Protein AF-A0A353P085-F1 (afdb_monomer)

Structure (mmCIF, N/CA/C/O backbone):
data_AF-A0A353P085-F1
#
_entry.id   AF-A0A353P085-F1
#
loop_
_atom_site.group_PDB
_atom_site.id
_atom_site.type_symbol
_atom_site.label_atom_id
_atom_site.label_alt_id
_atom_site.label_comp_id
_atom_site.label_asym_id
_atom_site.label_entity_id
_atom_site.label_seq_id
_atom_site.pdbx_PDB_ins_code
_atom_site.Cartn_x
_atom_site.Cartn_y
_atom_site.Cartn_z
_atom_site.occupancy
_atom_site.B_iso_or_equiv
_atom_site.auth_seq_id
_atom_site.auth_comp_id
_atom_site.auth_asym_id
_atom_site.auth_atom_id
_atom_site.pdbx_PDB_model_num
ATOM 1 N N . MET A 1 1 ? -2.101 14.388 -13.126 1.00 62.03 1 MET A N 1
ATOM 2 C CA . MET A 1 1 ? -0.676 14.502 -13.495 1.00 62.03 1 MET A CA 1
ATOM 3 C C . MET A 1 1 ? -0.607 15.297 -14.784 1.00 62.03 1 MET A C 1
ATOM 5 O O . MET A 1 1 ? -1.384 14.990 -15.681 1.00 62.03 1 MET A O 1
ATOM 9 N N . ASN A 1 2 ? 0.220 16.344 -14.843 1.00 75.88 2 ASN A N 1
ATOM 10 C CA . ASN A 1 2 ? 0.364 17.169 -16.046 1.00 75.88 2 ASN A CA 1
ATOM 11 C C . ASN A 1 2 ? 0.899 16.300 -17.206 1.00 75.88 2 ASN A C 1
ATOM 13 O O . ASN A 1 2 ? 1.707 15.399 -16.972 1.00 75.88 2 ASN A O 1
ATOM 17 N N . LYS A 1 3 ? 0.446 16.561 -18.438 1.00 73.81 3 LYS A N 1
ATOM 18 C CA . LYS A 1 3 ? 0.918 15.921 -19.675 1.00 73.81 3 LYS A CA 1
ATOM 19 C C . LYS A 1 3 ? 2.449 15.903 -19.761 1.00 73.81 3 LYS A C 1
ATOM 21 O O . LYS A 1 3 ? 3.018 14.869 -20.088 1.00 73.81 3 LYS A O 1
ATOM 26 N N . ASN A 1 4 ? 3.107 16.986 -19.346 1.00 71.44 4 ASN A N 1
ATOM 27 C CA . ASN A 1 4 ? 4.571 17.086 -19.351 1.00 71.44 4 ASN A CA 1
ATOM 28 C C . ASN A 1 4 ? 5.230 16.062 -18.411 1.00 71.44 4 ASN A C 1
ATOM 30 O O . ASN A 1 4 ? 6.223 15.441 -18.768 1.00 71.44 4 ASN A O 1
ATOM 34 N N . VAL A 1 5 ? 4.634 15.808 -17.242 1.00 72.81 5 VAL A N 1
ATOM 35 C CA . VAL A 1 5 ? 5.147 14.822 -16.274 1.00 72.81 5 VAL A CA 1
ATOM 36 C C . VAL A 1 5 ? 4.970 13.391 -16.790 1.00 72.81 5 VAL A C 1
ATOM 38 O O . VAL A 1 5 ? 5.855 12.564 -16.600 1.00 72.81 5 VAL A O 1
ATOM 41 N N . LYS A 1 6 ? 3.865 13.095 -17.491 1.00 73.44 6 LYS A N 1
ATOM 42 C CA . LYS A 1 6 ? 3.666 11.788 -18.147 1.00 73.44 6 LYS A CA 1
ATOM 43 C C . LYS A 1 6 ? 4.733 11.513 -19.206 1.00 73.44 6 LYS A C 1
ATOM 45 O O . LYS A 1 6 ? 5.262 10.410 -19.254 1.00 73.44 6 LYS A O 1
ATOM 50 N N . ILE A 1 7 ? 5.053 12.520 -20.020 1.00 74.19 7 ILE A N 1
ATOM 51 C CA . ILE A 1 7 ? 6.076 12.416 -21.067 1.00 74.19 7 ILE A CA 1
ATOM 52 C C . ILE A 1 7 ? 7.456 12.186 -20.443 1.00 74.19 7 ILE A C 1
ATOM 54 O O . ILE A 1 7 ? 8.177 11.299 -20.885 1.00 74.19 7 ILE A O 1
ATOM 58 N N . ILE A 1 8 ? 7.797 12.920 -19.379 1.00 75.88 8 ILE A N 1
ATOM 59 C CA . ILE A 1 8 ? 9.074 12.750 -18.671 1.00 75.88 8 ILE A CA 1
ATOM 60 C C . ILE A 1 8 ? 9.195 11.343 -18.069 1.00 75.88 8 ILE A C 1
ATOM 62 O O . ILE A 1 8 ? 10.238 10.712 -18.208 1.00 75.88 8 ILE A O 1
ATOM 66 N N . LEU A 1 9 ? 8.135 10.823 -17.441 1.00 71.31 9 LEU A N 1
ATOM 67 C CA . LEU A 1 9 ? 8.143 9.474 -16.862 1.00 71.31 9 LEU A CA 1
ATOM 68 C C . LEU A 1 9 ? 8.275 8.380 -17.929 1.00 71.31 9 LEU A C 1
ATOM 70 O O . LEU A 1 9 ? 9.053 7.450 -17.738 1.00 71.31 9 LEU A O 1
ATOM 74 N N . ALA A 1 10 ? 7.575 8.516 -19.058 1.00 72.25 10 ALA A N 1
ATOM 75 C CA . ALA A 1 10 ? 7.695 7.586 -20.182 1.00 72.25 10 ALA A CA 1
ATOM 76 C C . ALA A 1 10 ? 9.091 7.634 -20.834 1.00 72.25 10 ALA A C 1
ATOM 78 O O . ALA A 1 10 ? 9.645 6.604 -21.211 1.00 72.25 10 ALA A O 1
ATOM 79 N N . ALA A 1 11 ? 9.695 8.822 -20.935 1.00 75.25 11 ALA A N 1
ATOM 80 C CA . ALA A 1 11 ? 11.061 8.971 -21.429 1.00 75.25 11 ALA A CA 1
ATOM 81 C C . ALA A 1 11 ? 12.088 8.354 -20.463 1.00 75.25 11 ALA A C 1
ATOM 83 O O . ALA A 1 11 ? 13.022 7.681 -20.897 1.00 75.25 11 ALA A O 1
ATOM 84 N N . ALA A 1 12 ? 11.897 8.527 -19.151 1.00 74.88 12 ALA A N 1
ATOM 85 C CA . ALA A 1 12 ? 12.774 7.957 -18.133 1.00 74.88 12 ALA A CA 1
ATOM 86 C C . ALA A 1 12 ? 12.741 6.418 -18.118 1.00 74.88 12 ALA A C 1
ATOM 88 O O . ALA A 1 12 ? 13.797 5.796 -18.001 1.00 74.88 12 ALA A O 1
ATOM 89 N N . SER A 1 13 ? 11.567 5.794 -18.291 1.00 73.56 13 SER A N 1
ATOM 90 C CA . SER A 1 13 ? 11.478 4.331 -18.420 1.00 73.56 13 SER A CA 1
ATOM 91 C C . SER A 1 13 ? 12.198 3.827 -19.672 1.00 73.56 13 SER A C 1
ATOM 93 O O . SER A 1 13 ? 12.941 2.852 -19.601 1.00 73.56 13 SER A O 1
ATOM 95 N N . PHE A 1 14 ? 12.072 4.540 -20.795 1.00 75.25 14 PHE A N 1
ATOM 96 C CA . PHE A 1 14 ? 12.744 4.175 -22.043 1.00 75.25 14 PHE A CA 1
ATOM 97 C C . PHE A 1 14 ? 14.279 4.247 -21.941 1.00 75.25 14 PHE A C 1
ATOM 99 O O . PHE A 1 14 ? 14.974 3.359 -22.433 1.00 75.25 14 PHE A O 1
ATOM 106 N N . LEU A 1 15 ? 14.831 5.250 -21.246 1.00 75.62 15 LEU A N 1
ATOM 107 C CA . LEU A 1 15 ? 16.277 5.307 -20.989 1.00 75.62 15 LEU A CA 1
ATOM 108 C C . LEU A 1 15 ? 16.768 4.141 -20.115 1.00 75.62 15 LEU A C 1
ATOM 110 O O . LEU A 1 15 ? 17.838 3.591 -20.379 1.00 75.62 15 LEU A O 1
ATOM 114 N N . GLY A 1 16 ? 15.997 3.753 -19.093 1.00 74.56 16 GLY A N 1
ATOM 115 C CA . GLY A 1 16 ? 16.331 2.611 -18.234 1.00 74.56 16 GLY A CA 1
ATOM 116 C C . GLY A 1 16 ? 16.389 1.290 -19.009 1.00 74.56 16 GLY A C 1
ATOM 117 O O . GLY A 1 16 ? 17.293 0.477 -18.791 1.00 74.56 16 GLY A O 1
ATOM 118 N N . ALA A 1 17 ? 15.480 1.120 -19.971 1.00 74.12 17 ALA A N 1
ATOM 119 C CA . ALA A 1 17 ? 15.449 -0.020 -20.880 1.00 74.12 17 ALA A CA 1
ATOM 120 C C . ALA A 1 17 ? 16.735 -0.126 -21.709 1.00 74.12 17 ALA A C 1
ATOM 122 O O . ALA A 1 17 ? 17.401 -1.162 -21.710 1.00 74.12 17 ALA A O 1
ATOM 123 N N . ILE A 1 18 ? 17.124 0.975 -22.363 1.00 79.31 18 ILE A N 1
ATOM 124 C CA . ILE A 1 18 ? 18.328 1.040 -23.201 1.00 79.31 18 ILE A CA 1
ATOM 125 C C . ILE A 1 18 ? 19.573 0.708 -22.378 1.00 79.31 18 ILE A C 1
ATOM 127 O O . ILE A 1 18 ? 20.370 -0.132 -22.792 1.00 79.31 18 ILE A O 1
ATOM 131 N N . ALA A 1 19 ? 19.728 1.314 -21.197 1.00 80.25 19 ALA A N 1
ATOM 132 C CA . ALA A 1 19 ? 20.868 1.045 -20.324 1.00 80.25 19 ALA A CA 1
ATOM 133 C C . ALA A 1 19 ? 20.959 -0.445 -19.944 1.00 80.25 19 ALA A C 1
ATOM 135 O O . ALA A 1 19 ? 22.039 -1.035 -19.990 1.00 80.25 19 ALA A O 1
ATOM 136 N N . THR A 1 20 ? 19.822 -1.076 -19.641 1.00 78.19 20 THR A N 1
ATOM 137 C CA . THR A 1 20 ? 19.760 -2.506 -19.301 1.00 78.19 20 THR A CA 1
ATOM 138 C C . THR A 1 20 ? 20.131 -3.391 -20.494 1.00 78.19 20 THR A C 1
ATOM 140 O O . THR A 1 20 ? 20.918 -4.326 -20.341 1.00 78.19 20 THR A O 1
ATOM 143 N N . ILE A 1 21 ? 19.632 -3.076 -21.694 1.00 80.50 21 ILE A N 1
ATOM 144 C CA . ILE A 1 21 ? 19.974 -3.792 -22.934 1.00 80.50 21 ILE A CA 1
ATOM 145 C C . ILE A 1 21 ? 21.476 -3.685 -23.226 1.00 80.50 21 ILE A C 1
ATOM 147 O O . ILE A 1 21 ? 22.100 -4.692 -23.554 1.00 80.50 21 ILE A O 1
ATOM 151 N N . VAL A 1 22 ? 22.076 -2.504 -23.051 1.00 84.69 22 VAL A N 1
ATOM 152 C CA . VAL A 1 22 ? 23.520 -2.287 -23.249 1.00 84.69 22 VAL A CA 1
ATOM 153 C C . VAL A 1 22 ? 24.349 -3.116 -22.263 1.00 84.69 22 VAL A C 1
ATOM 155 O O . VAL A 1 22 ? 25.298 -3.781 -22.675 1.00 84.69 22 VAL A O 1
ATOM 158 N N . VAL A 1 23 ? 23.984 -3.143 -20.976 1.00 80.88 23 VAL A N 1
ATOM 159 C CA . VAL A 1 23 ? 24.684 -3.956 -19.961 1.00 80.88 23 VAL A CA 1
ATOM 160 C C . VAL A 1 23 ? 24.600 -5.448 -20.289 1.00 80.88 23 VAL A C 1
ATOM 162 O O . VAL A 1 23 ? 25.609 -6.154 -20.243 1.00 80.88 23 VAL A O 1
ATOM 165 N N . LEU A 1 24 ? 23.413 -5.931 -20.660 1.00 74.75 24 LEU A N 1
ATOM 166 C CA . LEU A 1 24 ? 23.203 -7.324 -21.047 1.00 74.75 24 LEU A CA 1
ATOM 167 C C . LEU A 1 24 ? 23.954 -7.682 -22.344 1.00 74.75 24 LEU A C 1
ATOM 169 O O . LEU A 1 24 ? 24.490 -8.785 -22.451 1.00 74.75 24 LEU A O 1
ATOM 173 N N . TYR A 1 25 ? 24.057 -6.746 -23.295 1.00 81.19 25 TYR A N 1
ATOM 174 C CA . TYR A 1 25 ? 24.814 -6.919 -24.536 1.00 81.19 25 TYR A CA 1
ATOM 175 C C . TYR A 1 25 ? 26.308 -7.066 -24.247 1.00 81.19 25 TYR A C 1
ATOM 177 O O . TYR A 1 25 ? 26.940 -8.004 -24.728 1.00 81.19 25 TYR A O 1
ATOM 185 N N . ILE A 1 26 ? 26.862 -6.199 -23.394 1.00 77.69 26 ILE A N 1
ATOM 186 C CA . ILE A 1 26 ? 28.256 -6.296 -22.944 1.00 77.69 26 ILE A CA 1
ATOM 187 C C . ILE A 1 26 ? 28.488 -7.646 -22.242 1.00 77.69 26 ILE A C 1
ATOM 189 O O . ILE A 1 26 ? 29.460 -8.339 -22.538 1.00 77.69 26 ILE A O 1
ATOM 193 N N . ALA A 1 27 ? 27.575 -8.082 -21.369 1.00 72.69 27 ALA A N 1
ATOM 194 C CA . ALA A 1 27 ? 27.693 -9.367 -20.676 1.00 72.69 27 ALA A CA 1
ATOM 195 C C . ALA A 1 27 ? 27.640 -10.589 -21.616 1.00 72.69 27 ALA A C 1
ATOM 197 O O . ALA A 1 27 ? 28.310 -11.593 -21.357 1.00 72.69 27 ALA A O 1
ATOM 198 N N . SER A 1 28 ? 26.866 -10.516 -22.701 1.00 74.38 28 SER A N 1
ATOM 199 C CA . SER A 1 28 ? 26.748 -11.604 -23.677 1.00 74.38 28 SER A CA 1
ATOM 200 C C . SER A 1 28 ? 27.898 -11.615 -24.688 1.00 74.38 28 SER A C 1
ATOM 202 O O . SER A 1 28 ? 28.520 -12.657 -24.882 1.00 74.38 28 SER A O 1
ATOM 204 N N . VAL A 1 29 ? 28.214 -10.469 -25.297 1.00 76.44 29 VAL A N 1
ATOM 205 C CA . VAL A 1 29 ? 29.154 -10.369 -26.427 1.00 76.44 29 VAL A CA 1
ATOM 206 C C . VAL A 1 29 ? 30.594 -10.165 -25.973 1.00 76.44 29 VAL A C 1
ATOM 208 O O . VAL A 1 29 ? 31.495 -10.769 -26.539 1.00 76.44 29 VAL A O 1
ATOM 211 N N . VAL A 1 30 ? 30.825 -9.337 -24.950 1.00 76.75 30 VAL A N 1
ATOM 212 C CA . VAL A 1 30 ? 32.188 -9.008 -24.495 1.00 76.75 30 VAL A CA 1
A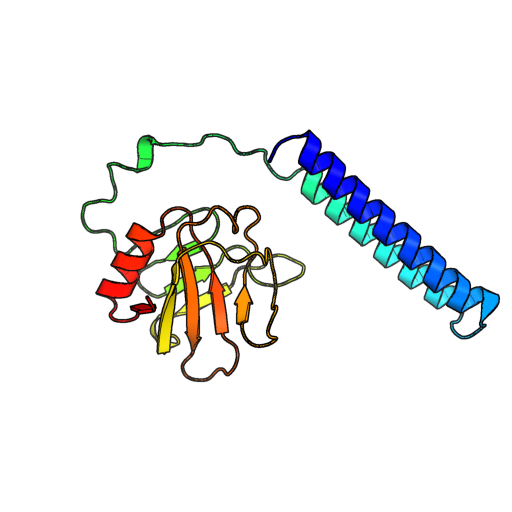TOM 213 C C . VAL A 1 30 ? 32.684 -10.023 -23.470 1.00 76.75 30 VAL A C 1
ATOM 215 O O . VAL A 1 30 ? 33.850 -10.399 -23.486 1.00 76.75 30 VAL A O 1
ATOM 218 N N . LEU A 1 31 ? 31.805 -10.480 -22.572 1.00 77.00 31 LEU A N 1
ATOM 219 C CA . LEU A 1 31 ? 32.192 -11.395 -21.492 1.00 77.00 31 LEU A CA 1
ATOM 220 C C . LEU A 1 31 ? 31.920 -12.876 -21.801 1.00 77.00 31 LEU A C 1
ATOM 222 O O . LEU A 1 31 ? 32.332 -13.720 -21.010 1.00 77.00 31 LEU A O 1
ATOM 226 N N . HIS A 1 32 ? 31.211 -13.202 -22.892 1.00 79.50 32 HIS A N 1
ATOM 227 C CA . HIS A 1 32 ? 30.773 -14.566 -23.247 1.00 79.50 32 HIS A CA 1
ATOM 228 C C . HIS A 1 32 ? 30.062 -15.334 -22.113 1.00 79.50 32 HIS A C 1
ATOM 230 O O . HIS A 1 32 ? 29.970 -16.560 -22.138 1.00 79.50 32 HIS A O 1
ATOM 236 N N . LYS A 1 33 ? 29.529 -14.631 -21.105 1.00 79.50 33 LYS A N 1
ATOM 237 C CA . LYS A 1 33 ? 28.924 -15.260 -19.919 1.00 79.50 33 LYS A CA 1
ATOM 238 C C . LYS A 1 33 ? 27.500 -15.750 -20.165 1.00 79.50 33 LYS A C 1
ATOM 240 O O . LYS A 1 33 ? 26.993 -16.547 -19.382 1.00 79.50 33 LYS A O 1
ATOM 245 N N . ILE A 1 34 ? 26.844 -15.248 -21.212 1.00 76.12 34 ILE A N 1
ATOM 246 C CA . ILE A 1 34 ? 25.435 -15.518 -21.505 1.00 76.12 34 ILE A CA 1
ATOM 247 C C . ILE A 1 34 ? 25.296 -15.900 -22.985 1.00 76.12 34 ILE A C 1
ATOM 249 O O . ILE A 1 34 ? 25.702 -15.112 -23.846 1.00 76.12 34 ILE A O 1
ATOM 253 N N . PRO A 1 35 ? 24.690 -17.060 -23.303 1.00 83.94 35 PRO A N 1
ATOM 254 C CA . PRO A 1 35 ? 24.363 -17.432 -24.674 1.00 83.94 35 PRO A CA 1
ATOM 255 C C . PRO A 1 35 ? 23.502 -16.370 -25.369 1.00 83.94 35 PRO A C 1
ATOM 257 O O . PRO A 1 35 ? 22.515 -15.891 -24.809 1.00 83.94 35 PRO A O 1
ATOM 260 N N . VAL A 1 36 ? 23.839 -16.041 -26.619 1.00 78.50 36 VAL A N 1
ATOM 261 C CA . VAL A 1 36 ? 23.210 -14.943 -27.383 1.00 78.50 36 VAL A CA 1
ATOM 262 C C . VAL A 1 36 ? 21.687 -15.095 -27.499 1.00 78.50 36 VAL A C 1
ATOM 264 O O . VAL A 1 36 ? 20.959 -14.111 -27.419 1.00 78.50 36 VAL A O 1
ATOM 267 N N . HIS A 1 37 ? 21.170 -16.320 -27.618 1.00 80.00 37 HIS A N 1
ATOM 268 C CA . HIS A 1 37 ? 19.724 -16.555 -27.685 1.00 80.00 37 HIS A CA 1
ATOM 269 C C . HIS A 1 37 ? 19.003 -16.212 -26.368 1.00 80.00 37 HIS A C 1
ATOM 271 O O . HIS A 1 37 ? 17.912 -15.649 -26.405 1.00 80.00 37 HIS A O 1
ATOM 277 N N . ILE A 1 38 ? 19.620 -16.474 -25.208 1.00 78.88 38 ILE A N 1
ATOM 278 C CA . ILE A 1 38 ? 19.071 -16.082 -23.898 1.00 78.88 38 ILE A CA 1
ATOM 279 C C . ILE A 1 38 ? 19.058 -14.557 -23.778 1.00 78.88 38 ILE A C 1
ATOM 281 O O . ILE A 1 38 ? 18.060 -13.983 -23.346 1.00 78.88 38 ILE A O 1
ATOM 285 N N . PHE A 1 39 ? 20.129 -13.893 -24.224 1.00 78.44 39 PHE A N 1
ATOM 286 C CA . PHE A 1 39 ? 20.190 -12.434 -24.291 1.00 78.44 39 PHE A CA 1
ATOM 287 C C . PHE A 1 39 ? 19.041 -11.849 -25.129 1.00 78.44 39 PHE A C 1
ATOM 289 O O . PHE A 1 39 ? 18.343 -10.952 -24.659 1.00 78.44 39 PHE A O 1
ATOM 296 N N . LEU A 1 40 ? 18.795 -12.389 -26.328 1.00 77.00 40 LEU A N 1
ATOM 297 C CA . LEU A 1 40 ? 17.725 -11.921 -27.214 1.00 77.00 40 LEU A CA 1
ATOM 298 C C . LEU A 1 40 ? 16.327 -12.111 -26.605 1.00 77.00 40 LEU A C 1
ATOM 300 O O . LEU A 1 40 ? 15.496 -11.211 -26.711 1.00 77.00 40 LEU A O 1
ATOM 304 N N . ILE A 1 41 ? 16.075 -13.235 -25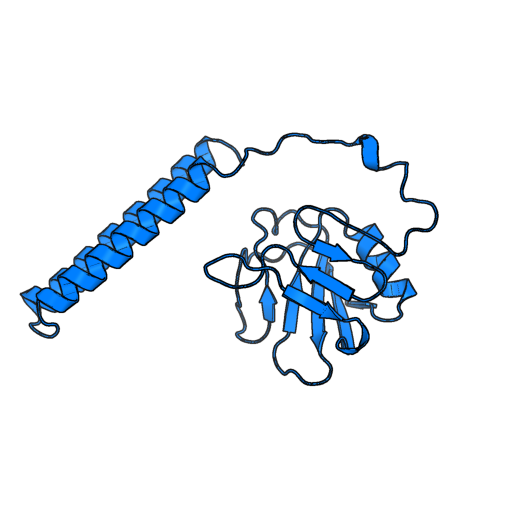.925 1.00 81.69 41 ILE A N 1
ATOM 305 C CA . ILE A 1 41 ? 14.796 -13.491 -25.242 1.00 81.69 41 ILE A CA 1
ATOM 306 C C . ILE A 1 41 ? 14.575 -12.481 -24.110 1.00 81.69 41 ILE A C 1
ATOM 308 O O . ILE A 1 41 ? 13.507 -11.876 -24.023 1.00 81.69 41 ILE A O 1
ATOM 312 N N . VAL A 1 42 ? 15.584 -12.259 -23.261 1.00 76.06 42 VAL A N 1
ATOM 313 C CA . VAL A 1 42 ? 15.486 -11.297 -22.151 1.00 76.06 42 VAL A CA 1
ATOM 314 C C . VAL A 1 42 ? 15.313 -9.874 -22.682 1.00 76.06 42 VAL A C 1
ATOM 316 O O . VAL A 1 42 ? 14.447 -9.149 -22.197 1.00 76.06 42 VAL A O 1
ATOM 319 N N . ALA A 1 43 ? 16.067 -9.481 -23.711 1.00 75.00 43 ALA A N 1
ATOM 320 C CA . ALA A 1 43 ? 15.943 -8.166 -24.337 1.00 75.00 43 ALA A CA 1
ATOM 321 C C . ALA A 1 43 ? 14.542 -7.939 -24.932 1.00 75.00 43 ALA A C 1
ATOM 323 O O . ALA A 1 43 ? 13.973 -6.862 -24.758 1.00 75.00 43 ALA A O 1
ATOM 324 N N . PHE A 1 44 ? 13.958 -8.957 -25.572 1.00 81.75 44 PHE A N 1
ATOM 325 C CA . PHE A 1 44 ? 12.599 -8.893 -26.108 1.00 81.75 44 PHE A CA 1
ATOM 326 C C . PHE A 1 44 ? 11.552 -8.725 -24.999 1.00 81.75 44 PHE A C 1
ATOM 328 O O . PHE A 1 44 ? 10.710 -7.831 -25.077 1.00 81.75 44 PHE A O 1
ATOM 335 N N . ILE A 1 45 ? 11.634 -9.523 -23.927 1.00 81.50 45 ILE A N 1
ATOM 336 C CA . ILE A 1 45 ? 10.716 -9.416 -22.781 1.00 81.50 45 ILE A CA 1
ATOM 337 C C . ILE A 1 45 ? 10.792 -8.016 -22.163 1.00 81.50 45 ILE A C 1
ATOM 339 O O . ILE A 1 45 ? 9.755 -7.387 -21.955 1.00 81.50 45 ILE A O 1
ATOM 343 N N . MET A 1 46 ? 11.998 -7.494 -21.935 1.00 75.75 46 MET A N 1
ATOM 344 C CA . MET A 1 46 ? 12.189 -6.156 -21.367 1.00 75.75 46 MET A CA 1
ATOM 345 C C . MET A 1 46 ? 11.594 -5.070 -22.273 1.00 75.75 46 MET A C 1
ATOM 347 O O . MET A 1 46 ? 10.758 -4.296 -21.816 1.00 75.75 46 MET A O 1
ATOM 351 N N . ALA A 1 47 ? 11.902 -5.090 -23.576 1.00 75.81 47 ALA A N 1
ATOM 352 C CA . ALA A 1 47 ? 11.357 -4.124 -24.530 1.00 75.81 47 ALA A CA 1
ATOM 353 C C . ALA A 1 47 ? 9.817 -4.135 -24.565 1.00 75.81 47 ALA A C 1
ATOM 355 O O . ALA A 1 47 ? 9.186 -3.078 -24.606 1.00 75.81 47 ALA A O 1
ATOM 356 N N . THR A 1 48 ? 9.194 -5.317 -24.502 1.00 80.94 48 THR A N 1
ATOM 357 C CA . THR A 1 48 ? 7.725 -5.418 -24.455 1.00 80.94 48 THR A CA 1
ATOM 358 C C . THR A 1 48 ? 7.134 -4.889 -23.145 1.00 80.94 48 THR A C 1
ATOM 360 O O . THR A 1 48 ? 6.092 -4.231 -23.179 1.00 80.94 48 THR A O 1
ATOM 363 N N . MET A 1 49 ? 7.798 -5.105 -22.004 1.00 77.06 49 MET A N 1
ATOM 364 C CA . MET A 1 49 ? 7.382 -4.550 -20.710 1.00 77.06 49 MET A CA 1
ATOM 365 C C . MET A 1 49 ? 7.472 -3.021 -20.691 1.00 77.06 49 MET A C 1
ATOM 367 O O . MET A 1 49 ? 6.540 -2.366 -20.225 1.00 77.06 49 MET A O 1
ATOM 371 N N . ASP A 1 50 ? 8.530 -2.438 -21.252 1.00 72.69 50 ASP A N 1
ATOM 372 C CA . ASP A 1 50 ? 8.705 -0.983 -21.305 1.00 72.69 50 ASP A CA 1
ATOM 373 C C . ASP A 1 50 ? 7.668 -0.303 -22.207 1.00 72.69 50 ASP A C 1
ATOM 375 O O . ASP A 1 50 ? 7.104 0.733 -21.841 1.00 72.69 50 ASP A O 1
ATOM 379 N N . ILE A 1 51 ? 7.343 -0.918 -23.349 1.00 78.62 51 ILE A N 1
ATOM 380 C CA . ILE A 1 51 ? 6.261 -0.460 -24.230 1.00 78.62 51 ILE A CA 1
ATOM 381 C C . ILE A 1 51 ? 4.916 -0.514 -23.495 1.00 78.62 51 ILE A C 1
ATOM 383 O O . ILE A 1 51 ? 4.155 0.453 -23.543 1.00 78.62 51 ILE A O 1
ATOM 387 N N . LEU A 1 52 ? 4.625 -1.598 -22.770 1.00 78.25 52 LEU A N 1
ATOM 388 C CA . LEU A 1 52 ? 3.390 -1.729 -21.989 1.00 78.25 52 LEU A CA 1
ATOM 389 C C . LEU A 1 52 ? 3.288 -0.680 -20.875 1.00 78.25 52 LEU A C 1
ATOM 391 O O . LEU A 1 52 ? 2.226 -0.084 -20.696 1.00 78.25 52 LEU A O 1
ATOM 395 N N . VAL A 1 53 ? 4.380 -0.403 -20.159 1.00 75.00 53 VAL A N 1
ATOM 396 C CA . VAL A 1 53 ? 4.430 0.642 -19.124 1.00 75.00 53 VAL A CA 1
ATOM 397 C C . VAL A 1 53 ? 4.226 2.029 -19.738 1.00 75.00 53 VAL A C 1
ATOM 399 O O . VAL A 1 53 ? 3.446 2.824 -19.207 1.00 75.00 53 VAL A O 1
ATOM 402 N N . ALA A 1 54 ? 4.853 2.321 -20.880 1.00 71.12 54 ALA A N 1
ATOM 403 C CA . ALA A 1 54 ? 4.655 3.578 -21.597 1.00 71.12 54 ALA A CA 1
ATOM 404 C C . ALA A 1 54 ? 3.199 3.741 -22.069 1.00 71.12 54 ALA A C 1
ATOM 406 O O . ALA A 1 54 ? 2.590 4.787 -21.836 1.00 71.12 54 ALA A O 1
ATOM 407 N N . ILE A 1 55 ? 2.605 2.691 -22.649 1.00 76.25 55 ILE A N 1
ATOM 408 C CA . ILE A 1 55 ? 1.184 2.655 -23.024 1.00 76.25 55 ILE A CA 1
ATOM 409 C C . ILE A 1 55 ? 0.307 2.887 -21.790 1.00 76.25 55 ILE A C 1
ATOM 411 O O . ILE A 1 55 ? -0.609 3.706 -21.845 1.00 76.25 55 ILE A O 1
ATOM 415 N N . MET A 1 56 ? 0.612 2.255 -20.654 1.00 74.69 56 MET A N 1
ATOM 416 C CA . MET A 1 56 ? -0.120 2.459 -19.403 1.00 74.69 56 MET A CA 1
ATOM 417 C C . MET A 1 56 ? -0.069 3.926 -18.951 1.00 74.69 56 MET A C 1
ATOM 419 O O . MET A 1 56 ? -1.105 4.480 -18.594 1.00 74.69 56 MET A O 1
ATOM 423 N N . PHE A 1 57 ? 1.087 4.595 -19.010 1.00 71.88 57 PHE A N 1
ATOM 424 C CA . PHE A 1 57 ? 1.201 6.022 -18.670 1.00 71.88 57 PHE A CA 1
ATOM 425 C C . PHE A 1 57 ? 0.449 6.942 -19.644 1.00 71.88 57 PHE A C 1
ATOM 427 O O . PHE A 1 57 ? -0.102 7.969 -19.219 1.00 71.88 57 PHE A O 1
ATOM 434 N N . LEU A 1 58 ? 0.402 6.581 -20.930 1.00 71.69 58 LEU A N 1
ATOM 435 C CA . LEU A 1 58 ? -0.336 7.315 -21.959 1.00 71.69 58 LEU A CA 1
ATOM 436 C C . LEU A 1 58 ? -1.853 7.174 -21.778 1.00 71.69 58 LEU A C 1
ATOM 438 O O . LEU A 1 58 ? -2.556 8.186 -21.787 1.00 71.69 58 LEU A O 1
ATOM 442 N N . TYR A 1 59 ? -2.338 5.957 -21.528 1.00 73.12 59 TYR A N 1
ATOM 443 C CA . TYR A 1 59 ? -3.757 5.656 -21.314 1.00 73.12 59 TYR A CA 1
ATOM 444 C C . TYR A 1 59 ? -4.243 5.926 -19.889 1.00 73.12 59 TYR A C 1
ATOM 446 O O . TYR A 1 59 ? -5.449 5.938 -19.649 1.00 73.12 59 TYR A O 1
ATOM 454 N N . MET A 1 60 ? -3.341 6.189 -18.937 1.00 53.97 60 MET A N 1
ATOM 455 C CA . MET A 1 60 ? -3.721 6.549 -17.575 1.00 53.97 60 MET A CA 1
ATOM 456 C C . MET A 1 60 ? -4.616 7.799 -17.620 1.00 53.97 60 MET A C 1
ATOM 458 O O . MET A 1 60 ? -4.139 8.863 -18.028 1.00 53.97 60 MET A O 1
ATOM 462 N N . PRO A 1 61 ? -5.888 7.733 -17.198 1.00 47.31 61 PRO A N 1
ATOM 463 C CA . PRO A 1 61 ? -6.806 8.858 -17.321 1.00 47.31 61 PRO A CA 1
ATOM 464 C C . PRO A 1 61 ? -6.249 10.083 -16.585 1.00 47.31 61 PRO A C 1
ATOM 466 O O . PRO A 1 61 ? -5.803 10.012 -15.434 1.00 47.31 61 PRO A O 1
ATOM 469 N N . SER A 1 62 ? -6.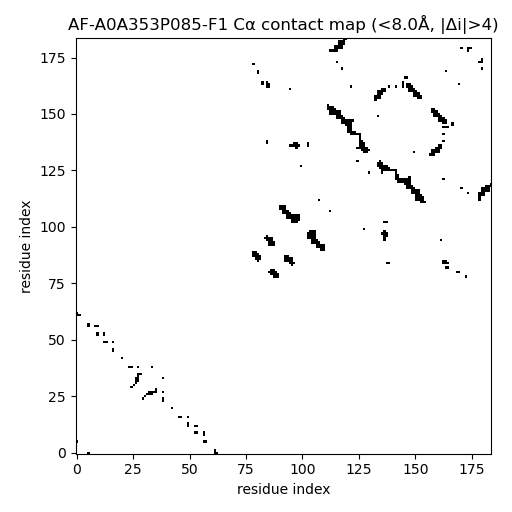197 11.230 -17.270 1.00 49.97 62 SER A N 1
ATOM 470 C CA . SER A 1 62 ? -5.843 12.487 -16.616 1.00 49.97 62 SER A CA 1
ATOM 471 C C . SER A 1 62 ? -6.989 12.884 -15.704 1.00 49.97 62 SER A C 1
ATOM 473 O O . SER A 1 62 ? -8.090 13.088 -16.196 1.00 49.97 62 SER A O 1
ATOM 475 N N . LYS A 1 63 ? -6.687 12.979 -14.403 1.00 45.03 63 LYS A N 1
ATOM 476 C CA . LYS A 1 63 ? -7.537 13.481 -13.314 1.00 45.03 63 LYS A CA 1
ATOM 477 C C . LYS A 1 63 ? -8.648 14.408 -13.838 1.00 45.03 63 LYS A C 1
ATOM 479 O O . LYS A 1 63 ? -8.418 15.605 -13.982 1.00 45.03 63 LYS A O 1
ATOM 484 N N . SER A 1 64 ? -9.823 13.843 -14.105 1.00 37.88 64 SER A N 1
ATOM 485 C CA . SER A 1 64 ? -11.062 14.600 -14.090 1.00 37.88 64 SER A CA 1
ATOM 486 C C . SER A 1 64 ? -11.219 15.087 -12.655 1.00 37.88 64 SER A C 1
ATOM 488 O O . SER A 1 64 ? -11.052 14.333 -11.688 1.00 37.88 64 SER A O 1
ATOM 490 N N . SER A 1 65 ? -11.429 16.387 -12.502 1.00 46.66 65 SER A N 1
ATOM 491 C CA . SER A 1 65 ? -11.969 16.995 -11.293 1.00 46.66 65 SER A CA 1
ATOM 492 C C . SER A 1 65 ? -13.395 16.484 -11.115 1.00 46.66 65 SER A C 1
ATOM 494 O O . SER A 1 65 ? -14.362 17.169 -11.416 1.00 46.66 65 SER A O 1
ATOM 496 N N . GLU A 1 66 ? -13.502 15.227 -10.712 1.00 42.84 66 GLU A N 1
ATOM 497 C CA . GLU A 1 66 ? -14.756 14.539 -10.487 1.00 42.84 66 GLU A CA 1
ATOM 498 C C . GLU A 1 66 ? -15.089 14.669 -8.997 1.00 42.84 66 GLU A C 1
ATOM 500 O O . GLU A 1 66 ? -14.520 13.993 -8.137 1.00 42.84 66 GLU A O 1
ATOM 505 N N . ASN A 1 67 ? -15.980 15.633 -8.761 1.00 39.47 67 ASN A N 1
ATOM 506 C CA . ASN A 1 67 ? -16.994 15.705 -7.713 1.00 39.47 67 ASN A CA 1
ATOM 507 C C . ASN A 1 67 ? -16.535 16.036 -6.285 1.00 39.47 67 ASN A C 1
ATOM 509 O O . ASN A 1 67 ? -16.378 15.179 -5.419 1.00 39.47 67 ASN A O 1
ATOM 513 N N . VAL A 1 68 ? -16.487 17.348 -6.032 1.00 48.62 68 VAL A N 1
ATOM 514 C CA . VAL A 1 68 ? -16.659 17.987 -4.710 1.00 48.62 68 VAL A CA 1
ATOM 515 C C . VAL A 1 68 ? -18.087 17.765 -4.150 1.00 48.62 68 VAL A C 1
ATOM 517 O O . VAL A 1 68 ? -18.357 18.050 -2.989 1.00 48.62 68 VAL A O 1
ATOM 520 N N . GLU A 1 69 ? -18.991 17.161 -4.923 1.00 41.31 69 GLU A N 1
ATOM 521 C CA . GLU A 1 69 ? -20.413 16.979 -4.588 1.00 41.31 69 GLU A CA 1
ATOM 522 C C . GLU A 1 69 ? -20.733 15.722 -3.745 1.00 41.31 69 GLU A C 1
ATOM 524 O O . GLU A 1 69 ? -21.857 15.538 -3.293 1.00 41.31 69 GLU A O 1
ATOM 529 N N . LEU A 1 70 ? -19.748 14.861 -3.456 1.00 45.88 70 LEU A N 1
ATOM 530 C CA . LEU A 1 70 ? -19.933 13.715 -2.541 1.00 45.88 70 LEU A CA 1
ATOM 531 C C . LEU A 1 70 ? -19.655 14.058 -1.068 1.00 45.88 70 LEU A C 1
ATOM 533 O O . LEU A 1 70 ? -19.853 13.219 -0.191 1.00 45.88 70 LEU A O 1
ATOM 537 N N . THR A 1 71 ? -19.210 15.284 -0.790 1.00 46.28 71 THR A N 1
ATOM 538 C CA . THR A 1 71 ? -18.701 15.683 0.530 1.00 46.28 71 THR A CA 1
ATOM 539 C C . THR A 1 71 ? -19.804 15.996 1.551 1.00 46.28 71 THR A C 1
ATOM 541 O O . THR A 1 71 ? -19.522 16.019 2.743 1.00 46.28 71 THR A O 1
ATOM 544 N N . GLU A 1 72 ? -21.063 16.167 1.130 1.00 44.91 72 GLU A N 1
ATOM 545 C CA . GLU A 1 72 ? -22.181 16.426 2.058 1.00 44.91 72 GLU A CA 1
ATOM 546 C C . GLU A 1 72 ? -23.026 15.189 2.399 1.00 44.91 72 GLU A C 1
ATOM 548 O O . GLU A 1 72 ? -23.743 15.200 3.398 1.00 44.91 72 GLU A O 1
ATOM 553 N N . LYS A 1 73 ? -22.932 14.085 1.642 1.00 41.69 73 LYS A N 1
ATOM 554 C CA . LYS A 1 73 ? -23.875 12.960 1.804 1.00 41.69 73 LYS A CA 1
ATOM 555 C C . LYS A 1 73 ? -23.412 11.828 2.734 1.00 41.69 73 LYS A C 1
ATOM 557 O O . LYS A 1 73 ? -24.218 10.962 3.053 1.00 41.69 73 LYS A O 1
ATOM 562 N N . SER A 1 74 ? -22.160 11.812 3.203 1.00 45.12 74 SER A N 1
ATOM 563 C CA . SER A 1 74 ? -21.610 10.690 3.997 1.00 45.12 74 SER A CA 1
ATOM 564 C C . SER A 1 74 ? -21.415 10.970 5.491 1.00 45.12 74 SER A C 1
ATOM 566 O O . SER A 1 74 ? -20.879 10.127 6.206 1.00 45.12 74 SER A O 1
ATOM 568 N N . VAL A 1 75 ? -21.847 12.128 5.998 1.00 49.78 75 VAL A N 1
ATOM 569 C CA . VAL A 1 75 ? -21.665 12.493 7.421 1.00 49.78 75 VAL A CA 1
ATOM 570 C C . VAL A 1 75 ? -22.694 11.807 8.343 1.00 49.78 75 VAL A C 1
ATOM 572 O O . VAL A 1 75 ? -22.591 11.876 9.564 1.00 49.78 75 VAL A O 1
ATOM 575 N N . LEU A 1 76 ? -23.642 11.046 7.789 1.00 41.03 76 LEU A N 1
ATOM 576 C CA . LEU A 1 76 ? -24.640 10.292 8.550 1.00 41.03 76 LEU A CA 1
ATOM 577 C C . LEU A 1 76 ? -24.526 8.784 8.269 1.00 41.03 76 LEU A C 1
ATOM 579 O O . LEU A 1 76 ? -25.198 8.236 7.403 1.00 41.03 76 LEU A O 1
ATOM 583 N N . GLY A 1 77 ? -23.679 8.102 9.046 1.00 47.78 77 GLY A N 1
ATOM 584 C CA . GLY A 1 77 ? -23.893 6.691 9.391 1.00 47.78 77 GLY A CA 1
ATOM 585 C C . GLY A 1 77 ? -23.446 5.606 8.404 1.00 47.78 77 GLY A C 1
ATOM 586 O O . GLY A 1 77 ? -24.006 4.513 8.450 1.00 47.78 77 GLY A O 1
ATOM 587 N N . THR A 1 78 ? -22.451 5.819 7.542 1.00 55.56 78 THR A N 1
ATOM 588 C CA . THR A 1 78 ? -22.005 4.746 6.635 1.00 55.56 78 THR A CA 1
ATOM 589 C C . THR A 1 78 ? -20.801 3.979 7.179 1.00 55.56 78 THR A C 1
ATOM 591 O O . THR A 1 78 ? -19.679 4.474 7.233 1.00 55.56 78 THR A O 1
ATOM 594 N N . SER A 1 79 ? -21.025 2.703 7.497 1.00 70.62 79 SER A N 1
ATOM 595 C CA . SER A 1 79 ? -20.005 1.663 7.712 1.00 70.62 79 SER A CA 1
ATOM 596 C C . SER A 1 79 ? -19.191 1.325 6.450 1.00 70.62 79 SER A C 1
ATOM 598 O O . SER A 1 79 ? -18.383 0.395 6.472 1.00 70.62 79 SER A O 1
ATOM 600 N N . HIS A 1 80 ? -19.416 2.062 5.359 1.00 88.06 80 HIS A N 1
ATOM 601 C CA . HIS A 1 80 ? -18.854 1.843 4.035 1.00 88.06 80 HIS A CA 1
ATOM 602 C C . HIS A 1 80 ? -18.109 3.090 3.546 1.00 88.06 80 HIS A C 1
ATOM 604 O O . HIS A 1 80 ? -18.536 4.220 3.783 1.00 88.06 80 HIS A O 1
ATOM 610 N N . TYR A 1 81 ? -16.985 2.871 2.871 1.00 92.88 81 TYR A N 1
ATOM 611 C CA . TYR A 1 81 ? -16.167 3.890 2.220 1.00 92.88 81 TYR A CA 1
ATOM 612 C C . TYR A 1 81 ? -15.637 3.330 0.904 1.00 92.88 81 TYR A C 1
ATOM 614 O O . TYR A 1 81 ? -15.151 2.206 0.879 1.00 92.88 81 TYR A O 1
ATOM 622 N N . SER A 1 82 ? -15.641 4.097 -0.184 1.00 93.50 82 SER A N 1
ATOM 623 C CA . SER A 1 82 ? -15.029 3.652 -1.441 1.00 93.5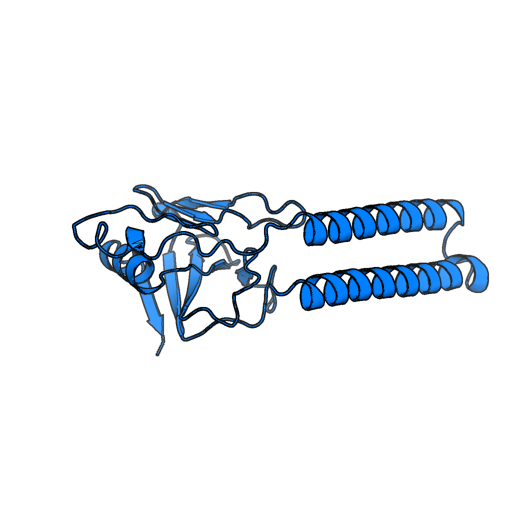0 82 SER A CA 1
ATOM 624 C C . SER A 1 82 ? -14.442 4.825 -2.211 1.00 93.50 82 SER A C 1
ATOM 626 O O . SER A 1 82 ? -15.091 5.850 -2.407 1.00 93.50 82 SER A O 1
ATOM 628 N N . ASP A 1 83 ? -13.202 4.670 -2.665 1.00 92.44 83 ASP A N 1
ATOM 629 C CA . ASP A 1 83 ? -12.541 5.573 -3.601 1.00 92.44 83 ASP A CA 1
ATOM 630 C C . ASP A 1 83 ? -11.751 4.774 -4.655 1.00 92.44 83 ASP A C 1
ATOM 632 O O . ASP A 1 83 ? -11.882 3.558 -4.774 1.00 92.44 83 ASP A O 1
ATOM 636 N N . ASN A 1 84 ? -10.921 5.428 -5.469 1.00 91.69 84 ASN A N 1
ATOM 637 C CA . ASN A 1 84 ? -10.175 4.732 -6.529 1.00 91.69 84 ASN A CA 1
ATOM 638 C C . ASN A 1 84 ? -9.002 3.874 -6.001 1.00 91.69 84 ASN A C 1
ATOM 640 O O . ASN A 1 84 ? -8.381 3.151 -6.779 1.00 91.69 84 ASN A O 1
ATOM 644 N N . LEU A 1 85 ? -8.660 3.964 -4.712 1.00 93.88 85 LEU A N 1
ATOM 645 C CA . LEU A 1 85 ? -7.544 3.256 -4.082 1.00 93.88 85 LEU A CA 1
ATOM 646 C C . LEU A 1 85 ? -8.023 2.110 -3.200 1.00 93.88 85 LEU A C 1
ATOM 648 O O . LEU A 1 85 ? -7.445 1.021 -3.254 1.00 93.88 85 LEU A O 1
ATOM 652 N N . ILE A 1 86 ? -9.057 2.350 -2.399 1.00 95.75 86 ILE A N 1
ATOM 653 C CA . ILE A 1 86 ? -9.571 1.399 -1.426 1.00 95.75 86 ILE A CA 1
ATOM 654 C C . ILE A 1 86 ? -11.096 1.358 -1.405 1.00 95.75 86 ILE A C 1
ATOM 656 O O . ILE A 1 86 ? -11.789 2.268 -1.854 1.00 95.75 86 ILE A O 1
ATOM 660 N N . GLU A 1 87 ? -11.605 0.284 -0.830 1.00 95.62 87 GLU A N 1
ATOM 661 C CA . GLU A 1 87 ? -12.992 0.128 -0.436 1.00 95.62 87 GLU A CA 1
ATOM 662 C C . GLU A 1 87 ? -13.041 -0.523 0.944 1.00 95.62 87 GLU A C 1
ATOM 664 O O . GLU A 1 87 ? -12.280 -1.444 1.233 1.00 95.62 87 GLU A O 1
ATOM 669 N N . ILE A 1 88 ? -13.906 -0.024 1.810 1.00 94.88 88 ILE A N 1
ATOM 670 C CA . ILE A 1 88 ? -14.169 -0.534 3.144 1.00 94.88 88 ILE A CA 1
ATOM 671 C C . ILE A 1 88 ? -15.657 -0.833 3.191 1.00 94.88 88 ILE A C 1
ATOM 673 O O . ILE A 1 88 ? -16.463 0.040 2.889 1.00 94.88 88 ILE A O 1
ATOM 677 N N . ASP A 1 89 ? -16.012 -2.047 3.575 1.00 92.44 89 ASP A N 1
ATOM 678 C CA . ASP A 1 89 ? -17.397 -2.471 3.764 1.00 92.44 89 ASP A CA 1
ATOM 679 C C . ASP A 1 89 ? -17.582 -3.060 5.173 1.00 92.44 89 ASP A C 1
ATOM 681 O O . ASP A 1 89 ? -16.781 -2.805 6.080 1.00 92.44 89 ASP A O 1
ATOM 685 N N . SER A 1 90 ? -18.649 -3.831 5.391 1.00 89.19 90 SER A N 1
ATOM 686 C CA . SER A 1 90 ? -18.928 -4.464 6.683 1.00 89.19 90 SER A CA 1
ATOM 687 C C . SER A 1 90 ? -17.831 -5.431 7.130 1.00 89.19 90 SER A C 1
ATOM 689 O O . SER A 1 90 ? -17.516 -5.474 8.325 1.00 89.19 90 SER A O 1
ATOM 691 N N . ASP A 1 91 ? -17.213 -6.142 6.188 1.00 91.06 91 ASP A N 1
ATOM 692 C CA . ASP A 1 91 ? -16.417 -7.342 6.449 1.00 91.06 91 ASP A CA 1
ATOM 693 C C . ASP A 1 91 ? -14.912 -7.077 6.383 1.00 91.06 91 ASP A C 1
ATOM 695 O O . ASP A 1 91 ? -14.127 -7.760 7.051 1.00 91.06 91 ASP A O 1
ATOM 699 N N . GLY A 1 92 ? -14.483 -6.077 5.610 1.00 94.00 92 GLY A N 1
ATOM 700 C CA . GLY A 1 92 ? -13.065 -5.774 5.494 1.00 94.00 92 GLY A CA 1
ATOM 701 C C . GLY A 1 92 ? -12.695 -4.638 4.554 1.00 94.00 92 GLY A C 1
ATOM 702 O O . GLY A 1 92 ? -13.530 -3.899 4.034 1.00 94.00 92 GLY A O 1
ATOM 703 N N . ILE A 1 93 ? -11.394 -4.549 4.296 1.00 96.25 93 ILE A N 1
ATOM 704 C CA . ILE A 1 93 ? -10.759 -3.531 3.462 1.00 96.25 93 ILE A CA 1
ATOM 705 C C . ILE A 1 93 ? -10.258 -4.186 2.174 1.00 96.25 93 ILE A C 1
ATOM 707 O O . ILE A 1 93 ? -9.504 -5.159 2.205 1.00 96.25 93 ILE A O 1
ATOM 711 N N . THR A 1 94 ? -10.639 -3.626 1.034 1.00 97.19 94 THR A N 1
ATOM 712 C CA . THR A 1 94 ? -10.104 -3.960 -0.285 1.00 97.19 94 THR A CA 1
ATOM 713 C C . THR A 1 94 ? -9.174 -2.851 -0.749 1.00 97.19 94 THR A C 1
ATOM 715 O O . THR A 1 94 ? -9.589 -1.705 -0.867 1.00 97.19 94 THR A O 1
ATOM 718 N N . ILE A 1 95 ? -7.927 -3.183 -1.071 1.00 96.31 95 ILE A N 1
ATOM 719 C CA . ILE A 1 95 ? -6.983 -2.283 -1.739 1.00 96.31 95 ILE A CA 1
ATOM 720 C C . ILE A 1 95 ? -7.005 -2.626 -3.226 1.00 96.31 95 ILE A C 1
ATOM 722 O O . ILE A 1 95 ? -6.640 -3.738 -3.608 1.00 96.31 95 ILE A O 1
ATOM 726 N N . LYS A 1 96 ? -7.451 -1.689 -4.065 1.00 94.88 96 LYS A N 1
ATOM 727 C CA . LYS A 1 96 ? -7.802 -1.942 -5.472 1.00 94.88 96 LYS A CA 1
ATOM 728 C C . LYS A 1 96 ? -6.588 -2.235 -6.356 1.00 94.88 96 LYS A C 1
ATOM 730 O O . LYS A 1 96 ? -6.706 -3.031 -7.276 1.00 94.88 96 LYS A O 1
ATOM 735 N N . HIS A 1 97 ? -5.430 -1.664 -6.024 1.00 93.50 97 HIS A N 1
ATOM 736 C CA . HIS A 1 97 ? -4.195 -1.784 -6.804 1.00 93.50 97 HIS A CA 1
ATOM 737 C C . HIS A 1 97 ? -3.029 -2.233 -5.913 1.00 93.50 97 HIS A C 1
ATOM 739 O O . HIS A 1 97 ? -2.224 -1.405 -5.488 1.00 93.50 97 HIS A O 1
ATOM 745 N N . PHE A 1 98 ? -2.951 -3.517 -5.549 1.00 92.06 98 PHE A N 1
ATOM 746 C CA . PHE A 1 98 ? -2.008 -3.978 -4.518 1.00 92.06 98 PHE A CA 1
ATOM 747 C C . PHE A 1 98 ? -0.824 -4.783 -5.064 1.00 92.06 98 PHE A C 1
ATOM 749 O O . PHE A 1 98 ? 0.334 -4.405 -4.852 1.00 92.06 98 PHE A O 1
ATOM 756 N N . TYR A 1 99 ? -1.100 -5.895 -5.746 1.00 86.62 99 TYR A N 1
ATOM 757 C CA . TYR A 1 99 ? -0.069 -6.856 -6.139 1.00 86.62 99 TYR A CA 1
ATOM 758 C C . TYR A 1 99 ? 0.665 -6.435 -7.408 1.00 86.62 99 TYR A C 1
ATOM 760 O O . TYR A 1 99 ? 0.046 -6.172 -8.436 1.00 86.62 99 TYR A O 1
ATOM 768 N N . PHE A 1 100 ? 1.993 -6.417 -7.338 1.00 80.38 100 PHE A N 1
ATOM 769 C CA . PHE A 1 100 ? 2.869 -6.265 -8.497 1.00 80.38 100 PHE A CA 1
ATOM 770 C C . PHE A 1 100 ? 2.948 -7.572 -9.300 1.00 80.38 100 PHE A C 1
ATOM 772 O O . PHE A 1 100 ? 2.969 -8.631 -8.672 1.00 80.38 100 PHE A O 1
ATOM 779 N N . PRO A 1 101 ? 3.010 -7.537 -10.650 1.00 80.12 101 PRO A N 1
ATOM 780 C CA . PRO A 1 101 ? 3.042 -6.364 -11.544 1.00 80.12 101 PRO A CA 1
ATOM 781 C C . PRO A 1 101 ? 1.673 -5.923 -12.095 1.00 80.12 101 PRO A C 1
ATOM 783 O O . PRO A 1 101 ? 1.579 -4.881 -12.733 1.00 80.12 101 PRO A O 1
ATOM 786 N N . PHE A 1 102 ? 0.603 -6.682 -11.855 1.00 86.50 102 PHE A N 1
ATOM 787 C CA . PHE A 1 102 ? -0.690 -6.471 -12.530 1.00 86.50 102 PHE A CA 1
ATOM 788 C C . PHE A 1 102 ? -1.679 -5.591 -11.761 1.00 86.50 102 PHE A C 1
ATOM 790 O O . PHE A 1 102 ? -2.844 -5.495 -12.134 1.00 86.50 102 PHE A O 1
ATOM 797 N N . ALA A 1 103 ? -1.237 -4.984 -10.658 1.00 87.69 103 ALA A N 1
ATOM 798 C CA . ALA A 1 103 ? -2.068 -4.188 -9.763 1.00 87.69 103 ALA A CA 1
ATOM 799 C C . ALA A 1 103 ? -3.332 -4.932 -9.292 1.00 87.69 103 ALA A C 1
ATOM 801 O O . ALA A 1 103 ? -4.378 -4.319 -9.098 1.00 87.69 103 ALA A O 1
ATOM 802 N N . ALA A 1 104 ? -3.249 -6.252 -9.085 1.00 91.31 104 ALA A N 1
ATOM 803 C CA . ALA A 1 104 ? -4.405 -7.018 -8.635 1.00 91.31 104 ALA A CA 1
ATOM 804 C C . ALA A 1 104 ? -4.861 -6.547 -7.245 1.00 91.31 104 ALA A C 1
ATOM 806 O O . ALA A 1 104 ? -4.042 -6.177 -6.387 1.00 91.31 104 ALA A O 1
ATOM 807 N N . LYS A 1 105 ? -6.179 -6.566 -7.027 1.00 95.44 105 LYS A N 1
ATOM 808 C CA . LYS A 1 105 ? -6.785 -6.160 -5.758 1.00 95.44 105 LYS A CA 1
ATOM 809 C C . LYS A 1 105 ? -6.394 -7.111 -4.626 1.00 95.44 105 LYS A C 1
ATOM 811 O O . LYS A 1 105 ? -6.277 -8.318 -4.830 1.00 95.44 105 LYS A O 1
ATOM 816 N N . LYS A 1 106 ? -6.250 -6.576 -3.416 1.00 94.81 106 LYS A N 1
ATOM 817 C CA . LYS A 1 106 ? -6.073 -7.356 -2.185 1.00 94.81 106 LYS A CA 1
ATOM 818 C C . LYS A 1 106 ? -7.229 -7.090 -1.237 1.00 94.81 106 LYS A C 1
ATOM 820 O O . LYS A 1 106 ? -7.468 -5.939 -0.886 1.00 94.81 106 LYS A O 1
ATOM 825 N N . ARG A 1 107 ? -7.901 -8.150 -0.796 1.00 96.12 107 ARG A N 1
ATOM 826 C CA . ARG A 1 107 ? -8.926 -8.104 0.252 1.00 96.12 107 ARG A CA 1
ATOM 827 C C . ARG A 1 107 ? -8.322 -8.520 1.590 1.00 96.12 107 ARG A C 1
ATOM 829 O O . ARG A 1 107 ? -7.525 -9.452 1.634 1.00 96.12 107 ARG A O 1
ATOM 836 N N . ILE A 1 108 ? -8.695 -7.828 2.661 1.00 95.75 108 ILE A N 1
ATOM 837 C CA . ILE A 1 108 ? -8.267 -8.100 4.035 1.00 95.75 108 ILE A CA 1
ATOM 838 C C . ILE A 1 108 ? -9.511 -8.036 4.918 1.00 95.75 108 ILE A C 1
ATOM 840 O O . ILE A 1 108 ? -10.134 -6.978 5.004 1.00 95.75 108 ILE A O 1
ATOM 844 N N . ASN A 1 109 ? -9.886 -9.1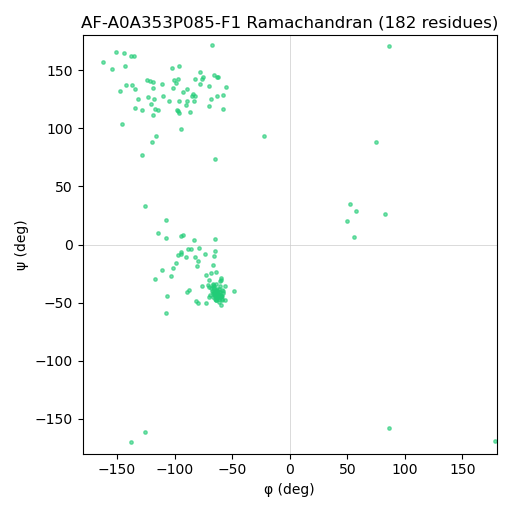40 5.565 1.00 95.25 109 ASN A N 1
ATOM 845 C CA . ASN A 1 109 ? -11.032 -9.134 6.475 1.00 95.25 109 ASN A CA 1
ATOM 846 C C . ASN A 1 109 ? -10.642 -8.496 7.805 1.00 95.25 109 ASN A C 1
ATOM 848 O O . ASN A 1 109 ? -9.514 -8.660 8.265 1.00 95.25 109 ASN A O 1
ATOM 852 N N . PHE A 1 110 ? -11.582 -7.833 8.480 1.00 93.94 110 PHE A N 1
ATOM 853 C CA . PHE A 1 110 ? -11.299 -7.230 9.787 1.00 93.94 110 PHE A CA 1
ATOM 854 C C . PHE A 1 110 ? -10.845 -8.249 10.833 1.00 93.94 110 PHE A C 1
ATOM 856 O O . PHE A 1 110 ? -10.036 -7.913 11.687 1.00 93.94 110 PHE A O 1
ATOM 863 N N . ARG A 1 111 ? -11.309 -9.501 10.731 1.00 92.50 111 ARG A N 1
ATOM 864 C CA . ARG A 1 111 ? -10.897 -10.600 11.620 1.00 92.50 111 ARG A CA 1
ATOM 865 C C . ARG A 1 111 ? -9.411 -10.953 11.494 1.00 92.50 111 ARG A C 1
ATOM 867 O O . ARG A 1 111 ? -8.840 -11.492 12.434 1.00 92.50 111 ARG A O 1
ATOM 874 N N . ASP A 1 112 ? -8.791 -10.632 10.360 1.00 93.62 112 ASP A N 1
ATOM 875 C CA . ASP A 1 112 ? -7.375 -10.908 10.094 1.00 93.62 112 ASP A CA 1
ATOM 876 C C . ASP A 1 112 ? -6.471 -9.741 10.530 1.00 93.62 112 ASP A C 1
ATOM 878 O O . ASP A 1 112 ? -5.244 -9.876 10.574 1.00 93.62 112 ASP A O 1
ATOM 882 N N . ILE A 1 113 ? -7.070 -8.593 10.870 1.00 95.06 113 ILE A N 1
ATOM 883 C CA . ILE A 1 113 ? -6.375 -7.373 11.273 1.00 95.06 113 ILE A CA 1
ATOM 884 C C . ILE A 1 113 ? -6.168 -7.384 12.784 1.00 95.06 113 ILE A C 1
ATOM 886 O O . ILE A 1 113 ? -7.120 -7.426 13.558 1.00 95.06 113 ILE A O 1
ATOM 890 N N . LYS A 1 114 ? -4.907 -7.261 13.195 1.00 93.69 114 LYS A N 1
ATOM 891 C CA . LYS A 1 114 ? -4.523 -7.067 14.592 1.00 93.69 114 LYS A CA 1
ATOM 892 C C . LYS A 1 114 ? -4.699 -5.613 15.013 1.00 93.69 114 LYS A C 1
ATOM 894 O O . LYS A 1 114 ? -5.274 -5.312 16.050 1.00 93.69 114 LYS A O 1
ATOM 899 N N . THR A 1 115 ? -4.150 -4.701 14.218 1.00 94.62 115 THR A N 1
ATOM 90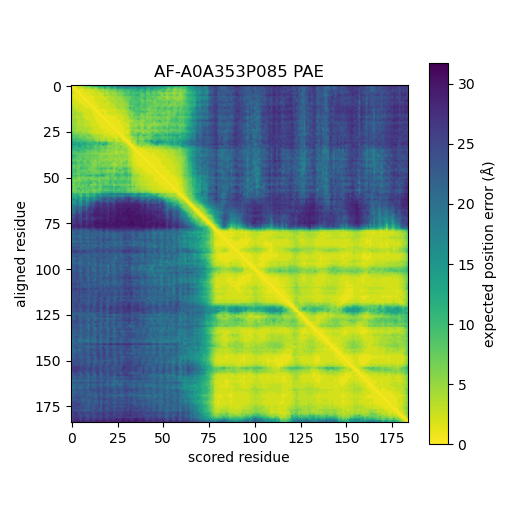0 C CA . THR A 1 115 ? -4.232 -3.256 14.441 1.00 94.62 115 THR A CA 1
ATOM 901 C C . THR A 1 115 ? -3.896 -2.517 13.150 1.00 94.62 115 THR A C 1
ATOM 903 O O . THR A 1 115 ? -3.213 -3.049 12.271 1.00 94.62 115 THR A O 1
ATOM 906 N N . VAL A 1 116 ? -4.362 -1.280 13.032 1.00 95.81 116 VAL A N 1
ATOM 907 C CA . VAL A 1 116 ? -4.002 -0.361 11.959 1.00 95.81 116 VAL A CA 1
ATOM 908 C C . VAL A 1 116 ? -3.296 0.840 12.566 1.00 95.81 116 VAL A C 1
ATOM 910 O O . VAL A 1 116 ? -3.896 1.603 13.319 1.00 95.81 116 VAL A O 1
ATOM 913 N N . GLN A 1 117 ? -2.027 1.026 12.213 1.00 94.12 117 GLN A N 1
ATOM 914 C CA . GLN A 1 117 ? -1.269 2.220 12.576 1.00 94.12 117 GLN A CA 1
ATOM 915 C C . GLN A 1 117 ? -1.529 3.322 11.552 1.00 94.12 117 GLN A C 1
ATOM 917 O O . GLN A 1 117 ? -1.381 3.092 10.350 1.00 94.12 117 GLN A O 1
ATOM 922 N N . ALA A 1 118 ? -1.903 4.509 12.022 1.00 92.00 118 ALA A N 1
ATOM 923 C CA . ALA A 1 118 ? -1.973 5.712 11.202 1.00 92.00 118 ALA A CA 1
ATOM 924 C C . ALA A 1 118 ? -0.753 6.600 11.451 1.00 92.00 118 ALA A C 1
ATOM 926 O O . ALA A 1 118 ? -0.377 6.840 12.599 1.00 92.00 118 ALA A O 1
ATOM 927 N N . TYR A 1 119 ? -0.174 7.097 10.361 1.00 89.19 119 TYR A N 1
ATOM 928 C CA . TYR A 1 119 ? 0.934 8.046 10.356 1.00 89.19 119 TYR A CA 1
ATOM 929 C C . TYR A 1 119 ? 0.522 9.311 9.612 1.00 89.19 119 TYR A C 1
ATOM 931 O O . TYR A 1 119 ? -0.136 9.235 8.568 1.00 89.19 119 TYR A O 1
ATOM 939 N N . ASN A 1 120 ? 0.941 10.464 10.127 1.00 84.12 120 ASN A N 1
ATOM 940 C CA . ASN A 1 120 ? 0.727 11.744 9.466 1.00 84.12 120 ASN A CA 1
ATOM 941 C C . ASN A 1 120 ? 1.602 11.861 8.210 1.00 84.12 120 ASN A C 1
ATOM 943 O O . ASN A 1 120 ? 2.784 11.525 8.216 1.00 84.12 120 ASN A O 1
ATOM 947 N N . GLY A 1 121 ? 1.006 12.369 7.134 1.00 77.25 121 GLY A N 1
ATOM 948 C CA . GLY A 1 121 ? 1.659 12.592 5.852 1.00 77.25 121 GLY A CA 1
ATOM 949 C C . GLY A 1 121 ? 1.674 11.388 4.906 1.00 77.25 121 GLY A C 1
ATOM 950 O O . GLY A 1 121 ? 1.298 10.253 5.225 1.00 77.25 121 GLY A O 1
ATOM 951 N N . GLY A 1 122 ? 2.103 11.681 3.684 1.00 67.12 122 GLY A N 1
ATOM 952 C CA . GLY A 1 122 ? 2.306 10.725 2.611 1.00 67.12 122 GLY A CA 1
ATOM 953 C C . GLY A 1 122 ? 3.710 10.130 2.620 1.00 67.12 122 GLY A C 1
ATOM 954 O O . GLY A 1 122 ? 4.690 10.862 2.702 1.00 67.12 122 GLY A O 1
ATOM 955 N N . CYS A 1 123 ? 3.840 8.810 2.472 1.00 69.25 123 CYS A N 1
ATOM 956 C CA . CYS A 1 123 ? 5.148 8.179 2.258 1.00 69.25 123 CYS A CA 1
ATOM 957 C C . CYS A 1 123 ? 5.659 8.410 0.815 1.00 69.25 123 CYS A C 1
ATOM 959 O O . CYS A 1 123 ? 4.878 8.352 -0.135 1.00 69.25 123 CYS A O 1
ATOM 961 N N . MET A 1 124 ? 6.974 8.595 0.617 1.00 64.88 124 MET A N 1
ATOM 962 C CA . MET A 1 124 ? 7.588 8.751 -0.720 1.00 64.88 124 MET A CA 1
ATOM 963 C C . MET A 1 124 ? 7.502 7.490 -1.602 1.00 64.88 124 MET A C 1
ATOM 965 O O . MET A 1 124 ? 7.811 7.545 -2.792 1.00 64.88 124 MET A O 1
ATOM 969 N N . ARG A 1 125 ? 7.085 6.339 -1.058 1.00 76.50 125 ARG A N 1
ATOM 970 C CA . ARG A 1 125 ? 7.012 5.085 -1.816 1.00 76.50 125 ARG A CA 1
ATOM 971 C C . ARG A 1 125 ? 5.688 4.947 -2.560 1.00 76.50 125 ARG A C 1
ATOM 973 O O . ARG A 1 125 ? 4.651 4.754 -1.937 1.00 76.50 125 ARG A O 1
ATOM 980 N N . LEU A 1 126 ? 5.723 4.952 -3.891 1.00 81.88 126 LEU A N 1
ATOM 981 C CA . LEU A 1 126 ? 4.514 4.869 -4.723 1.00 81.88 126 LEU A CA 1
ATOM 982 C C . LEU A 1 126 ? 3.921 3.451 -4.799 1.00 81.88 126 LEU A C 1
ATOM 984 O O . LEU A 1 126 ? 2.699 3.312 -4.799 1.00 81.88 126 LEU A O 1
ATOM 988 N N . TRP A 1 127 ? 4.760 2.409 -4.808 1.00 86.19 127 TRP A N 1
ATOM 989 C CA . TRP A 1 127 ? 4.351 0.999 -4.844 1.00 86.19 127 TRP A CA 1
ATOM 990 C C . TRP A 1 127 ? 5.424 0.097 -4.218 1.00 86.19 127 TRP A C 1
ATOM 992 O O . TRP A 1 127 ? 6.614 0.419 -4.269 1.00 86.19 127 TRP A O 1
ATOM 1002 N N . GLY A 1 128 ? 5.015 -1.033 -3.640 1.00 84.56 128 GLY A N 1
ATOM 1003 C CA . GLY A 1 128 ? 5.929 -2.060 -3.151 1.00 84.56 128 GLY A CA 1
ATOM 1004 C C . GLY A 1 128 ? 6.419 -1.819 -1.728 1.00 84.56 128 GLY A C 1
ATOM 1005 O O . GLY A 1 128 ? 5.766 -1.135 -0.938 1.00 84.56 128 GLY A O 1
ATOM 1006 N N . SER A 1 129 ? 7.562 -2.415 -1.393 1.00 85.00 129 SER A N 1
ATOM 1007 C CA . SER A 1 129 ? 8.126 -2.396 -0.041 1.00 85.00 129 SER A CA 1
ATOM 1008 C C . SER A 1 129 ? 9.488 -1.721 0.008 1.00 85.00 129 SER A C 1
ATOM 1010 O O . SER A 1 129 ? 10.302 -1.887 -0.901 1.00 85.00 129 SER A O 1
ATOM 1012 N N . GLY A 1 130 ? 9.720 -0.931 1.059 1.00 77.94 130 GLY A N 1
ATOM 1013 C CA . GLY A 1 130 ? 10.966 -0.192 1.279 1.00 77.94 130 GLY A CA 1
ATOM 1014 C C . GLY A 1 130 ? 11.825 -0.656 2.433 1.00 77.94 130 GLY A C 1
ATOM 1015 O O . GLY A 1 130 ? 13.023 -0.416 2.422 1.00 77.94 130 GLY A O 1
ATOM 1016 N N . ASP A 1 131 ? 11.209 -1.336 3.383 1.00 84.19 131 ASP A N 1
ATOM 1017 C CA . ASP A 1 131 ? 11.799 -1.895 4.593 1.00 84.19 131 ASP A CA 1
ATOM 1018 C C . ASP A 1 131 ? 11.741 -3.435 4.573 1.00 84.19 131 ASP A C 1
ATOM 1020 O O . ASP A 1 131 ? 11.948 -4.076 5.598 1.00 84.19 131 ASP A O 1
ATOM 1024 N N . PHE A 1 132 ? 11.374 -4.025 3.424 1.00 84.06 132 PHE A N 1
ATOM 1025 C CA . PHE A 1 132 ? 11.075 -5.450 3.220 1.00 84.06 132 PHE A CA 1
ATOM 1026 C C . PHE A 1 132 ? 9.989 -6.031 4.136 1.00 84.06 132 PHE A C 1
ATOM 1028 O O . PHE A 1 132 ? 9.698 -7.222 4.064 1.00 84.06 132 PHE A O 1
ATOM 1035 N N . ARG A 1 133 ? 9.321 -5.198 4.938 1.00 89.62 133 ARG A N 1
ATOM 1036 C CA . ARG A 1 133 ? 8.330 -5.616 5.932 1.00 89.62 133 ARG A CA 1
ATOM 1037 C C . ARG A 1 133 ? 6.945 -5.067 5.633 1.00 89.62 133 ARG A C 1
ATOM 1039 O O . ARG A 1 133 ? 5.957 -5.720 5.949 1.00 89.62 133 ARG A O 1
ATOM 1046 N N . THR A 1 134 ? 6.857 -3.908 4.995 1.00 91.06 134 THR A N 1
ATOM 1047 C CA . THR A 1 134 ? 5.609 -3.200 4.725 1.00 91.06 134 THR A CA 1
ATOM 1048 C C . THR A 1 134 ? 5.405 -3.057 3.226 1.00 91.06 134 THR A C 1
ATOM 1050 O O . THR A 1 134 ? 6.122 -2.317 2.558 1.00 91.06 134 THR A O 1
ATOM 1053 N N . TRP A 1 135 ? 4.408 -3.755 2.682 1.00 92.56 135 TRP A N 1
ATOM 1054 C CA . TRP A 1 135 ? 4.066 -3.656 1.264 1.00 92.56 135 TRP A CA 1
ATOM 1055 C C . TRP A 1 135 ? 2.921 -2.673 1.048 1.00 92.56 135 TRP A C 1
ATOM 1057 O O . TRP A 1 135 ? 1.835 -2.852 1.606 1.00 92.56 135 TRP A O 1
ATOM 1067 N N . PHE A 1 136 ? 3.147 -1.660 0.216 1.00 92.56 136 PHE A N 1
ATOM 1068 C CA . PHE A 1 136 ? 2.146 -0.665 -0.145 1.00 92.56 136 PHE A CA 1
ATOM 1069 C C . PHE A 1 136 ? 1.528 -0.961 -1.507 1.00 92.56 136 PHE A C 1
ATOM 1071 O O . PHE A 1 136 ? 2.240 -1.323 -2.441 1.00 92.56 136 PH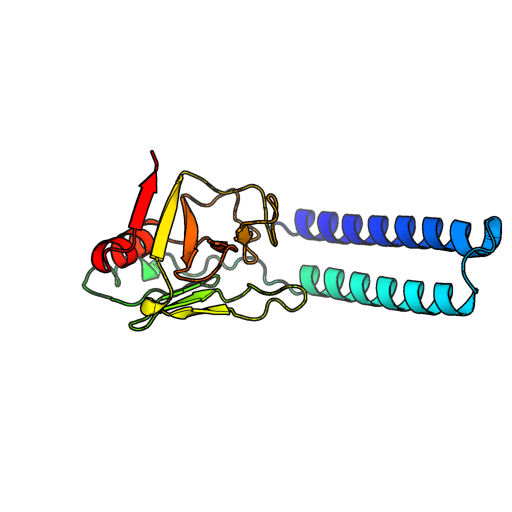E A O 1
ATOM 1078 N N . GLY A 1 137 ? 0.218 -0.738 -1.641 1.00 90.06 137 GLY A N 1
ATOM 1079 C CA . GLY A 1 137 ? -0.431 -0.673 -2.955 1.00 90.06 137 GLY A CA 1
ATOM 1080 C C . GLY A 1 137 ? 0.005 0.555 -3.763 1.00 90.06 137 GLY A C 1
ATOM 1081 O O . GLY A 1 137 ? 0.671 1.450 -3.238 1.00 90.06 137 GLY A O 1
ATOM 1082 N N . ILE A 1 138 ? -0.381 0.625 -5.032 1.00 90.81 138 ILE A N 1
ATOM 1083 C CA . ILE A 1 138 ? -0.095 1.762 -5.913 1.00 90.81 138 ILE A CA 1
ATOM 1084 C C . ILE A 1 138 ? -0.885 2.991 -5.453 1.00 90.81 138 ILE A C 1
ATOM 1086 O O . ILE A 1 138 ? -2.111 2.957 -5.380 1.00 90.81 138 ILE A O 1
ATOM 1090 N N . ASP A 1 139 ? -0.193 4.103 -5.206 1.00 90.12 139 ASP A N 1
ATOM 1091 C CA . ASP A 1 139 ? -0.799 5.440 -5.154 1.00 90.12 139 ASP A CA 1
ATOM 1092 C C . ASP A 1 139 ? 0.186 6.484 -5.685 1.00 90.12 139 ASP A C 1
ATOM 1094 O O . ASP A 1 139 ? 1.120 6.902 -5.003 1.00 90.12 139 ASP A O 1
ATOM 1098 N N . TRP A 1 140 ? -0.049 6.944 -6.912 1.00 86.38 140 TRP A N 1
ATOM 1099 C CA . TRP A 1 140 ? 0.788 7.946 -7.580 1.00 86.38 140 TRP A CA 1
ATOM 1100 C C . TRP A 1 140 ? 0.747 9.327 -6.922 1.00 86.38 140 TRP A C 1
ATOM 1102 O O . TRP A 1 140 ? 1.613 10.157 -7.175 1.00 86.38 140 TRP A O 1
ATOM 1112 N N . ASN A 1 141 ? -0.262 9.592 -6.091 1.00 86.12 141 ASN A N 1
ATOM 1113 C CA . ASN A 1 141 ? -0.422 10.860 -5.387 1.00 86.12 141 ASN A CA 1
ATOM 1114 C C . ASN A 1 141 ? -0.107 10.715 -3.891 1.00 86.12 141 ASN A C 1
ATOM 1116 O O . ASN A 1 141 ? -0.587 11.523 -3.094 1.00 86.12 141 ASN A O 1
ATOM 1120 N N . ARG A 1 142 ? 0.656 9.680 -3.500 1.00 84.38 142 ARG A N 1
ATOM 1121 C CA . ARG A 1 142 ? 0.878 9.330 -2.093 1.00 84.38 142 ARG A CA 1
ATOM 1122 C C . ARG A 1 142 ? 1.517 10.456 -1.290 1.00 84.38 142 ARG A C 1
ATOM 1124 O O . ARG A 1 142 ? 1.080 10.688 -0.173 1.00 84.38 142 ARG A O 1
ATOM 1131 N N . THR A 1 143 ? 2.472 11.189 -1.856 1.00 84.56 143 THR A N 1
ATOM 1132 C CA . THR A 1 143 ? 3.165 12.306 -1.184 1.00 84.56 143 THR A CA 1
ATOM 1133 C C . THR A 1 143 ? 2.228 13.430 -0.741 1.00 84.56 143 THR A C 1
ATOM 1135 O O . THR A 1 143 ? 2.486 14.081 0.263 1.00 84.56 143 THR A O 1
ATOM 1138 N N . ASN A 1 144 ? 1.108 13.617 -1.441 1.00 86.50 144 ASN A N 1
ATOM 1139 C CA . ASN A 1 144 ? 0.112 14.645 -1.136 1.00 86.50 144 ASN A CA 1
ATOM 1140 C C . ASN A 1 144 ? -1.009 14.138 -0.209 1.00 86.50 144 ASN A C 1
ATOM 1142 O O . ASN A 1 144 ? -2.028 14.812 -0.046 1.00 86.50 144 ASN A O 1
ATOM 1146 N N . ARG A 1 145 ? -0.894 12.922 0.341 1.00 86.62 145 ARG A N 1
ATOM 1147 C CA . ARG A 1 145 ? -1.906 12.352 1.240 1.00 86.62 145 ARG A CA 1
ATOM 1148 C C . ARG A 1 145 ? -1.700 12.863 2.657 1.00 86.62 145 ARG A C 1
ATOM 1150 O O . ARG A 1 145 ? -0.576 12.995 3.125 1.00 86.62 145 ARG A O 1
ATOM 1157 N N . LYS A 1 146 ? -2.813 13.108 3.349 1.00 88.69 146 LYS A N 1
ATOM 1158 C CA . LYS A 1 146 ? -2.804 13.586 4.736 1.00 88.69 146 LYS A CA 1
ATOM 1159 C C . LYS A 1 146 ? -2.354 12.514 5.725 1.00 88.69 146 LYS A C 1
ATOM 1161 O O . LYS A 1 146 ? -1.718 12.852 6.714 1.00 88.69 146 LYS A O 1
ATOM 1166 N N . MET A 1 147 ? -2.690 11.250 5.471 1.00 90.25 147 MET A N 1
ATOM 1167 C CA . MET A 1 147 ? -2.312 10.128 6.330 1.00 90.25 147 MET A CA 1
ATOM 1168 C C . MET A 1 147 ? -1.978 8.885 5.514 1.00 90.25 147 MET A C 1
ATOM 1170 O O . MET A 1 147 ? -2.518 8.668 4.424 1.00 90.25 147 MET A O 1
ATOM 1174 N N . THR A 1 148 ? -1.135 8.049 6.108 1.00 92.50 148 THR A N 1
ATOM 1175 C CA . THR A 1 148 ? -0.786 6.712 5.639 1.00 92.50 148 THR A CA 1
ATOM 1176 C C . THR A 1 148 ? -1.191 5.683 6.689 1.00 92.50 148 THR A C 1
ATOM 1178 O O . THR A 1 148 ? -0.920 5.867 7.873 1.00 92.50 148 THR A O 1
ATOM 1181 N N . PHE A 1 149 ? -1.817 4.589 6.258 1.00 94.50 149 PHE A N 1
ATOM 1182 C CA . PHE A 1 149 ? -2.280 3.517 7.136 1.00 94.50 149 PHE A CA 1
ATOM 1183 C C . PHE A 1 149 ? -1.450 2.256 6.919 1.00 94.50 149 PHE A C 1
ATOM 1185 O O . PHE A 1 149 ? -1.166 1.885 5.779 1.00 94.50 149 PHE A O 1
ATOM 1192 N N . VAL A 1 150 ? -1.082 1.577 8.002 1.00 95.00 150 VAL A N 1
ATOM 1193 C CA . VAL A 1 150 ? -0.343 0.312 7.977 1.00 95.00 150 VAL A CA 1
ATOM 1194 C C . VAL A 1 150 ? -1.071 -0.717 8.827 1.00 95.00 150 VAL A C 1
ATOM 1196 O O . VAL A 1 150 ? -1.186 -0.582 10.040 1.00 95.00 150 VAL A O 1
ATOM 1199 N N . ILE A 1 151 ? -1.543 -1.765 8.166 1.00 96.06 151 ILE A N 1
ATOM 1200 C CA . ILE A 1 151 ? -2.219 -2.911 8.759 1.00 96.06 151 ILE A CA 1
ATOM 1201 C C . ILE A 1 151 ? -1.170 -3.898 9.262 1.00 96.06 151 ILE A C 1
ATOM 1203 O O . ILE A 1 151 ? -0.350 -4.404 8.484 1.00 96.06 151 ILE A O 1
ATOM 1207 N N . GLU A 1 152 ? -1.248 -4.207 10.550 1.00 95.12 152 GLU A N 1
ATOM 1208 C CA . GLU A 1 152 ? -0.641 -5.388 11.144 1.00 95.12 152 GLU A CA 1
ATOM 1209 C C . GLU A 1 152 ? -1.664 -6.520 11.154 1.00 95.12 152 GLU A C 1
ATOM 1211 O O . GLU A 1 152 ? -2.809 -6.342 11.567 1.00 95.12 152 GLU A O 1
ATOM 1216 N N . HIS A 1 153 ? -1.245 -7.685 10.679 1.00 94.19 153 HIS A N 1
ATOM 1217 C CA . HIS A 1 153 ? -2.086 -8.874 10.573 1.00 94.19 153 HIS A CA 1
ATOM 1218 C C . HIS A 1 153 ? -1.868 -9.775 11.790 1.00 94.19 153 HIS A C 1
ATOM 1220 O O . HIS A 1 153 ? -0.782 -9.761 12.371 1.00 94.19 153 HIS A O 1
ATOM 1226 N N . ASN A 1 154 ? -2.863 -10.584 12.154 1.00 86.50 154 ASN A N 1
ATOM 1227 C CA . ASN A 1 154 ? -2.767 -11.478 13.315 1.00 86.50 154 ASN A CA 1
ATOM 1228 C C . ASN A 1 154 ? -1.621 -12.498 13.187 1.00 86.50 154 ASN A C 1
ATOM 1230 O O . ASN A 1 154 ? -0.829 -12.642 14.116 1.00 86.50 154 ASN A O 1
ATOM 1234 N N . ASN A 1 155 ? -1.472 -13.128 12.014 1.00 85.88 155 ASN A N 1
ATOM 1235 C CA . ASN A 1 155 ? -0.520 -14.227 11.789 1.00 85.88 155 ASN A CA 1
ATOM 1236 C C . ASN A 1 155 ? 0.432 -13.969 10.606 1.00 85.88 155 ASN A C 1
ATOM 1238 O O . ASN A 1 155 ? 0.810 -14.894 9.890 1.00 85.88 155 ASN A O 1
ATOM 1242 N N . SER A 1 156 ? 0.816 -12.715 10.354 1.00 86.88 156 SER A N 1
ATOM 1243 C CA . SER A 1 156 ? 1.769 -12.398 9.284 1.00 86.88 156 SER A CA 1
ATOM 1244 C C . SER A 1 156 ? 2.833 -11.415 9.746 1.00 86.88 156 SER A C 1
ATOM 1246 O O . SER A 1 156 ? 2.543 -10.379 10.342 1.00 86.88 156 SER A O 1
ATOM 1248 N N . TRP A 1 157 ? 4.083 -11.735 9.412 1.00 85.00 157 TRP A N 1
ATOM 1249 C CA . TRP A 1 157 ? 5.226 -10.858 9.648 1.00 85.00 157 TRP A CA 1
ATOM 1250 C C . TRP A 1 157 ? 5.241 -9.650 8.696 1.00 85.00 157 TRP A C 1
ATOM 1252 O O . TRP A 1 157 ? 5.768 -8.591 9.053 1.00 85.00 157 TRP A O 1
ATOM 1262 N N . PHE A 1 158 ? 4.622 -9.797 7.516 1.00 90.94 158 PHE A N 1
ATOM 1263 C CA . PHE A 1 158 ? 4.405 -8.723 6.555 1.00 90.94 158 PHE A CA 1
ATOM 1264 C C . PHE A 1 158 ? 3.243 -7.826 6.972 1.00 90.94 158 PHE A C 1
ATOM 1266 O O . PHE A 1 158 ? 2.165 -8.297 7.346 1.00 90.94 158 PHE A O 1
ATOM 1273 N N . LYS A 1 159 ? 3.445 -6.523 6.800 1.00 94.44 159 LYS A N 1
ATOM 1274 C CA . LYS A 1 159 ? 2.455 -5.467 6.987 1.00 94.44 159 LYS A CA 1
ATOM 1275 C C . LYS A 1 159 ? 1.915 -4.998 5.646 1.00 94.44 159 LYS A C 1
ATOM 1277 O O . LYS A 1 159 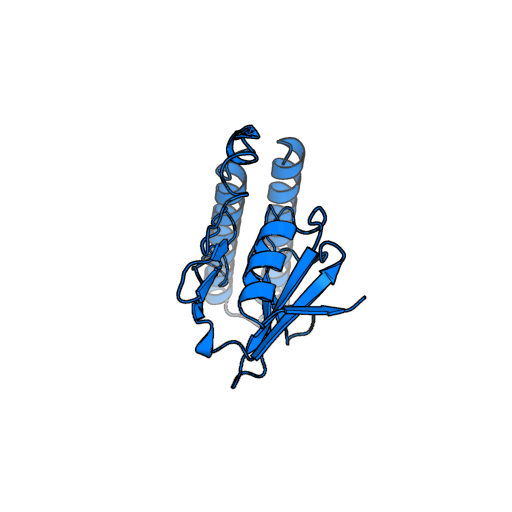? 2.584 -5.074 4.614 1.00 94.44 159 LYS A O 1
ATOM 1282 N N . THR A 1 160 ? 0.682 -4.510 5.652 1.00 95.25 160 THR A N 1
ATOM 1283 C CA . THR A 1 160 ? 0.032 -3.977 4.450 1.00 95.25 160 THR A CA 1
ATOM 1284 C C . THR A 1 160 ? -0.223 -2.492 4.614 1.00 95.25 160 THR A C 1
ATOM 1286 O O . THR A 1 160 ? -0.998 -2.086 5.470 1.00 95.25 160 THR A O 1
ATOM 1289 N N . GLY A 1 161 ? 0.431 -1.691 3.784 1.00 93.88 161 GLY A N 1
ATOM 1290 C CA . GLY A 1 161 ? 0.285 -0.248 3.770 1.00 93.88 161 GLY A CA 1
ATOM 1291 C C . GLY A 1 161 ? -0.695 0.235 2.701 1.00 93.88 161 GLY A C 1
ATOM 1292 O O . GLY A 1 161 ? -0.728 -0.293 1.584 1.00 93.88 161 GLY A O 1
ATOM 1293 N N . PHE A 1 162 ? -1.478 1.262 3.013 1.00 94.25 162 PHE A N 1
ATOM 1294 C CA . PHE A 1 162 ? -2.367 1.908 2.053 1.00 94.25 162 PHE A CA 1
ATOM 1295 C C . PHE A 1 162 ? -2.602 3.388 2.370 1.00 94.25 162 PHE A C 1
ATOM 1297 O O . PHE A 1 162 ? -2.293 3.893 3.450 1.00 94.25 162 PHE A O 1
ATOM 1304 N N . THR A 1 163 ? -3.155 4.081 1.381 1.00 93.94 163 THR A N 1
ATOM 1305 C CA . THR A 1 163 ? -3.580 5.479 1.446 1.00 93.94 163 THR A CA 1
ATOM 1306 C C . THR A 1 163 ? -4.959 5.625 0.813 1.00 93.94 163 THR A C 1
ATOM 1308 O O . THR A 1 163 ? -5.406 4.745 0.078 1.00 93.94 163 THR A O 1
ATOM 1311 N N . CYS A 1 164 ? -5.637 6.730 1.108 1.00 92.62 164 CYS A N 1
ATOM 1312 C CA . CYS A 1 164 ? -6.986 7.032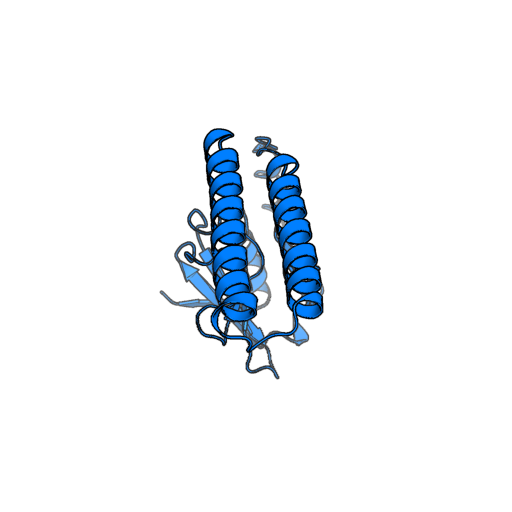 0.633 1.00 92.62 164 CYS A CA 1
ATOM 1313 C C . CYS A 1 164 ? -7.135 8.534 0.348 1.00 92.62 164 CYS A C 1
ATOM 1315 O O . CYS A 1 164 ? -6.286 9.349 0.726 1.00 92.62 164 CYS A O 1
ATOM 1317 N N . LYS A 1 165 ? -8.187 8.921 -0.378 1.00 90.88 165 LYS A N 1
ATOM 1318 C CA . LYS A 1 165 ? -8.518 10.329 -0.649 1.00 90.88 165 LYS A CA 1
ATOM 1319 C C . LYS A 1 165 ? -8.989 11.054 0.606 1.00 90.88 165 LYS A C 1
ATOM 1321 O O . LYS A 1 165 ? -8.538 12.171 0.839 1.00 90.88 165 LYS A O 1
ATOM 1326 N N . ASP A 1 166 ? -9.835 10.409 1.399 1.00 90.56 166 ASP A N 1
ATOM 1327 C CA . ASP A 1 166 ? -10.367 10.963 2.640 1.00 90.56 166 ASP A CA 1
ATOM 1328 C C . ASP A 1 166 ? -9.896 10.130 3.833 1.00 90.56 166 ASP A C 1
ATOM 1330 O O . ASP A 1 166 ? -10.491 9.123 4.220 1.00 90.56 166 ASP A O 1
ATOM 1334 N N . SER A 1 167 ? -8.781 10.569 4.409 1.00 90.38 167 SER A N 1
ATOM 1335 C CA . SER A 1 167 ? -8.196 9.935 5.584 1.00 90.38 167 SER A CA 1
ATOM 1336 C C . SER A 1 167 ? -9.041 10.104 6.842 1.00 90.38 167 SER A C 1
ATOM 1338 O O . SER A 1 167 ? -8.910 9.286 7.748 1.00 90.38 167 SER A O 1
ATOM 1340 N N . VAL A 1 168 ? -9.883 11.140 6.923 1.00 89.75 168 VAL A N 1
ATOM 1341 C CA . VAL A 1 168 ? -10.681 11.427 8.122 1.00 89.75 168 VAL A CA 1
ATOM 1342 C C . VAL A 1 168 ? -11.801 10.403 8.240 1.00 89.75 168 VAL A C 1
ATOM 1344 O O . VAL A 1 168 ? -11.899 9.740 9.272 1.00 89.75 168 VAL A O 1
ATOM 1347 N N . SER A 1 169 ? -12.563 10.193 7.164 1.00 89.81 169 SER A N 1
ATOM 1348 C CA . SER A 1 169 ? -13.630 9.185 7.125 1.00 89.81 169 SER A CA 1
ATOM 1349 C C . SER A 1 169 ? -13.092 7.774 7.380 1.00 89.81 169 SER A C 1
ATOM 1351 O O . SER A 1 169 ? -13.633 7.027 8.194 1.00 89.81 169 SER A O 1
ATOM 1353 N N . VAL A 1 170 ? -11.962 7.415 6.761 1.00 91.81 170 VAL A N 1
ATOM 1354 C CA . VAL A 1 170 ? -11.325 6.105 6.978 1.00 91.81 170 VAL A CA 1
ATOM 1355 C C . VAL A 1 170 ? -10.858 5.935 8.424 1.00 91.81 170 VAL A C 1
ATOM 1357 O O . VAL A 1 170 ? -11.112 4.894 9.029 1.00 91.81 170 VAL A O 1
ATOM 1360 N N . ALA A 1 171 ? -10.219 6.951 9.010 1.00 91.12 171 ALA A N 1
ATOM 1361 C CA . ALA A 1 171 ? -9.805 6.905 10.409 1.00 91.12 171 ALA A CA 1
ATOM 1362 C C . ALA A 1 171 ? -11.010 6.754 11.352 1.00 91.12 171 ALA A C 1
ATOM 1364 O O . ALA A 1 171 ? -10.951 5.962 12.291 1.00 91.12 171 ALA A O 1
ATOM 1365 N N . GLN A 1 172 ? -12.122 7.446 11.089 1.00 90.12 172 GLN A N 1
ATOM 1366 C CA . GLN A 1 172 ? -13.354 7.304 11.870 1.00 90.12 172 GLN A CA 1
ATOM 1367 C C . GLN A 1 172 ? -13.916 5.879 11.799 1.00 90.12 172 GLN A C 1
ATOM 1369 O O . GLN A 1 172 ? -14.184 5.290 12.846 1.00 90.12 172 GLN A O 1
ATOM 1374 N N . ILE A 1 173 ? -14.012 5.281 10.605 1.00 91.06 173 ILE A N 1
ATOM 1375 C CA . ILE A 1 173 ? -14.491 3.897 10.434 1.00 91.06 173 ILE A CA 1
ATOM 1376 C C . ILE A 1 173 ? -13.594 2.905 11.189 1.00 91.06 173 ILE A C 1
ATOM 1378 O O . ILE A 1 173 ? -14.088 2.032 11.904 1.00 91.06 173 ILE A O 1
ATOM 1382 N N . LEU A 1 174 ? -12.270 3.044 11.073 1.00 91.50 174 LEU A N 1
ATOM 1383 C CA . LEU A 1 174 ? -11.316 2.170 11.763 1.00 91.50 174 LEU A CA 1
ATOM 1384 C C . LEU A 1 174 ? -11.352 2.347 13.285 1.00 91.50 174 LEU A C 1
ATOM 1386 O O . LEU A 1 174 ? -11.187 1.371 14.020 1.00 91.50 174 LEU A O 1
ATOM 1390 N N . LYS A 1 175 ? -11.590 3.573 13.762 1.00 90.44 175 LYS A N 1
ATOM 1391 C CA . LYS A 1 175 ? -11.766 3.872 15.185 1.00 90.44 175 LYS A CA 1
ATOM 1392 C C . LYS A 1 175 ? -13.044 3.237 15.728 1.00 90.44 175 LYS A C 1
ATOM 1394 O O . LYS A 1 175 ? -12.983 2.591 16.765 1.00 90.44 175 LYS A O 1
ATOM 1399 N N . LEU A 1 176 ? -14.166 3.344 15.012 1.00 89.00 176 LEU A N 1
ATOM 1400 C CA . LEU A 1 176 ? -15.437 2.707 15.389 1.00 89.00 176 LEU A CA 1
ATOM 1401 C C . LEU A 1 176 ? -15.331 1.177 15.457 1.00 89.00 176 LEU A C 1
ATOM 1403 O O . LEU A 1 176 ? -15.997 0.548 16.273 1.00 89.00 176 LEU A O 1
ATOM 1407 N N . LYS A 1 177 ? -14.468 0.574 14.633 1.00 87.81 177 LYS A N 1
ATOM 1408 C CA . LYS A 1 177 ? -14.172 -0.867 14.665 1.00 87.81 177 LYS A CA 1
ATOM 1409 C C . LYS A 1 177 ? -13.122 -1.264 15.716 1.00 87.81 177 LYS A C 1
ATOM 1411 O O . LYS A 1 177 ? -12.760 -2.432 15.772 1.00 87.81 177 LYS A O 1
ATOM 1416 N N . ASN A 1 178 ? -12.634 -0.326 16.536 1.00 90.69 178 ASN A N 1
ATOM 1417 C CA . ASN A 1 178 ? -11.564 -0.528 17.524 1.00 90.69 178 ASN A CA 1
ATOM 1418 C C . ASN A 1 178 ? -10.240 -1.052 16.929 1.00 90.69 178 ASN A C 1
ATOM 1420 O O . ASN A 1 178 ? -9.482 -1.744 17.602 1.00 90.69 178 ASN A O 1
ATOM 1424 N N . LEU A 1 179 ? -9.945 -0.726 15.666 1.00 91.12 179 LEU A N 1
ATOM 1425 C CA . LEU A 1 179 ? -8.734 -1.190 14.976 1.00 91.12 179 LEU A CA 1
ATOM 1426 C C . LEU A 1 179 ? -7.630 -0.128 14.909 1.00 91.12 179 LEU A C 1
ATOM 1428 O O . LEU A 1 179 ? -6.472 -0.470 14.670 1.00 91.12 179 LEU A O 1
ATOM 1432 N N . LEU A 1 180 ? -7.968 1.153 15.078 1.00 88.94 180 LEU A N 1
ATOM 1433 C CA . LEU A 1 180 ? -7.049 2.265 14.837 1.00 88.94 180 LEU A CA 1
ATOM 1434 C C . LEU A 1 180 ? -6.138 2.563 16.036 1.00 88.94 180 LEU A C 1
ATOM 1436 O O . LEU A 1 180 ? -6.617 2.820 17.137 1.00 88.94 180 LEU A O 1
ATOM 1440 N N . ASN A 1 181 ? -4.834 2.657 15.778 1.00 85.62 181 ASN A N 1
ATOM 1441 C CA . ASN A 1 181 ? -3.842 3.227 16.681 1.00 85.62 181 ASN A CA 1
ATOM 1442 C C . ASN A 1 181 ? -3.153 4.421 15.997 1.00 85.62 181 ASN A C 1
ATOM 1444 O O . ASN A 1 181 ? -2.576 4.284 14.915 1.00 85.62 181 ASN A O 1
ATOM 1448 N N . ILE A 1 182 ? -3.241 5.601 16.609 1.00 73.94 182 ILE A N 1
ATOM 1449 C CA . ILE A 1 182 ? -2.654 6.833 16.077 1.00 73.94 182 ILE A CA 1
ATOM 1450 C C . ILE A 1 182 ? -1.308 7.035 16.767 1.00 73.94 182 ILE A C 1
ATOM 1452 O O . ILE A 1 182 ? -1.267 7.266 17.974 1.00 73.94 182 ILE A O 1
ATOM 1456 N N . LYS A 1 183 ? -0.212 6.967 16.007 1.00 63.22 183 LYS A N 1
ATOM 1457 C CA . LYS A 1 183 ? 1.096 7.408 16.501 1.00 63.22 183 LYS A CA 1
ATOM 1458 C C . LYS A 1 183 ? 1.273 8.885 16.158 1.00 63.22 183 LYS A C 1
ATOM 1460 O O . LYS A 1 183 ? 1.183 9.245 14.985 1.00 63.22 183 LYS A O 1
ATOM 1465 N N . SER A 1 184 ? 1.457 9.702 17.196 1.00 46.41 184 SER A N 1
ATOM 1466 C CA . SER A 1 184 ? 1.784 11.131 17.108 1.00 46.41 184 SER A CA 1
ATOM 1467 C C . SER A 1 184 ? 3.158 11.352 16.499 1.00 46.41 184 SER A C 1
ATOM 1469 O O . SER A 1 184 ? 4.086 10.645 16.961 1.00 46.41 184 SER A O 1
#

Nearest PDB structures (foldseek):
  8t7d-assembly1_B  TM=4.596E-01  e=2.460E+00  Homo sapiens
  8t7d-assembly2_D  TM=4.728E-01  e=7.120E+00  Homo sapiens

Secondary structure (DSSP, 8-state):
--HHHHHHHHHHHHHHHHHHHHHHHIIIIIS--S-HHHHHHHHHHHHHHHHHHHHHHHHSPP-----GGGSSSSTTT-S-EE-SSEEE-SSEEEEEEEETTTTEEEEEEGGGEEEEEEEES--S--SEESSSSEEEPP-TTGGG-SEEEEEEETT-SSEEEE--S-HHHHHHHHHHTT-EEE--

Solvent-accessible surface area (backbone atoms only — not comparable to full-atom values): 10388 Å² total; per-residue (Å²): 111,58,72,69,58,46,52,52,52,41,50,52,51,53,53,54,51,52,54,50,49,51,54,50,45,45,40,26,71,75,63,64,77,37,61,65,69,60,50,53,53,52,47,50,54,50,54,53,51,51,51,51,52,38,48,48,54,69,68,49,78,67,73,69,90,75,64,83,77,64,75,77,74,63,84,73,84,62,76,55,50,77,63,95,39,34,35,35,45,94,62,32,42,34,34,50,31,37,42,83,92,80,39,43,64,42,78,46,47,54,89,48,48,63,36,29,41,39,38,81,37,32,55,90,68,40,57,49,58,87,78,84,38,42,40,24,30,60,35,95,63,31,63,79,23,73,33,31,39,36,36,36,36,72,91,47,88,57,28,46,30,48,60,54,94,58,51,65,64,53,50,50,55,34,44,77,69,73,33,56,43,80,61,129

Sequence (184 aa):
MNKNVKIILAAASFLGAIATIVVLYIASVVLHKIPVHIFLIVAFIMATMDILVAIMFLYMPSKSSENVELTEKSVLGTSHYSDNLIEIDSDGITIKHFYFPFAAKKRINFRDIKTVQAYNGGCMRLWGSGDFRTWFGIDWNRTNRKMTFVIEHNNSWFKTGFTCKDSVSVAQILKLKNLLNIKS

Radius of gyration: 20.49 Å; Cα contacts (8 Å, |Δi|>4): 263; chains: 1; bounding box: 57×35×45 Å

Foldseek 3Di:
DDPVVLVVVLVVLVVVLVVVLVVLCCCCPVVVNDPVVVSVVVNVVSVVVSVVVNVCSVPVDDDDPPDPPVVPPPPPDALWDDDPQWIGHPFFIKGPQFDPPPRHIDTDGPLFFPAKEKDAFFDPDQFQDDPVAEGEGGDPCRRVAGIKIWTDTPPDSHIYIYGDPDPPVVQVSCVVVVRYDYDD

pLDDT: mean 80.31, std 14.55, range [37.88, 97.19]

Mean predicted aligned error: 14.13 Å